Protein AF-A0A075ART5-F1 (afdb_monomer_lite)

Secondary structure (DSSP, 8-state):
---TTT--EEPTT-SS-SSSPPPEE-HHHHHHHHHHHHTT---EEEEEE-STTS---SHHHHHHHHHHHHHHHSSS-S--TTTT---SEEEEEE-SS--TTHHHHHHHHHHHHHH-TT---EEEEEEES-SS-SSSS-PPTTSTTSSGGGG-SEEEEE-SS-GGG-TTSHHHHHHHHHHHHHHHGGGT--EEEEEESSGGGS-TTTS--HHHHHHHHHHHHTSTTEEEEEEE-HHHHHH---BTTSTT--HHHHHHHHHHTT-------B--------PPP----------------------S------S-------

Organism: Rozella allomycis (strain CSF55) (NCBI:txid988480)

Sequence (318 aa):
MDLSIHCSSPYPGFTKPASGYTLLKCPDIENDIKQCQSLGKKIIISVVNLGSTTSMKNEQDGENVANMIWNSFLGGSGNRPFGSAILDGVDLWNRDNQKIGYLSLVNKLRALMNADSSRKYLLTASARCSYPEPTFGPQVAGLPFTEVPKSFDYISFHAMSTPECTFQNKDLFYQTFEKWSDWAHPLGIPIYVGLPASISNGAPGDYITVGNLGSALSRLSNLTSFSGITLWEFSADYQNLPCSNTKELSYGQIIYQMMSEKKYTITCTEVETTNTRSKPRSTTNSGNGIPSSALETSRFSYSISELAFSFFIVAFLK

Foldseek 3Di:
DPPVVQADAAQPPQRDPPDDDGQGAHQVVLVVLVVCVVVVWAFAAEDEDPPDVRDDPAQVSLLVVLLVCCCAAAVHPDPHNSPPHHGQEYEYEYPDLDAHNNVSNLVNNLVSQVVPPPHHHAYEYEFELDVVTRHQANDDPDDPCPCSVLSGQAYEHEQFPDPQQFQQPVVSNVVSVLVRLVSCQVSVHAYAYEAEQAPVPGDVRRHQALVRQLVVCLSLVVRRRYDYYFYDAQLSQCPAPFAPVVRRHGSVNSRVVCVVVVPSDDDGPGDDDPPPPPDPDDDDDDDDDDDDDDDDDDDDDDDPDDDRDPDSRPTPPD

pLDDT: mean 78.24, std 23.16, range [21.39, 98.19]

InterPro domains:
  IPR001223 Glycoside hydrolase family 18, catalytic domain [PS51910] (1-254)
  IPR017853 Glycoside hydrolase superfamily [SSF51445] (16-240)

Structure (mmCIF, N/CA/C/O backbone):
data_AF-A0A075ART5-F1
#
_entry.id   AF-A0A075ART5-F1
#
loop_
_atom_site.group_PDB
_atom_site.id
_atom_site.type_symbol
_atom_site.label_atom_id
_atom_site.label_alt_id
_atom_site.label_comp_id
_atom_site.label_asym_id
_atom_site.label_entity_id
_atom_site.label_seq_id
_atom_site.pdbx_PDB_ins_code
_atom_site.Cartn_x
_atom_site.Cartn_y
_atom_site.Cartn_z
_atom_site.occupancy
_atom_site.B_iso_or_equiv
_atom_site.auth_seq_id
_atom_site.auth_comp_id
_atom_site.auth_asym_id
_atom_site.auth_atom_id
_atom_site.pdbx_PDB_model_num
ATOM 1 N N . MET A 1 1 ? -11.526 13.226 4.667 1.00 55.41 1 MET A N 1
ATOM 2 C CA . MET A 1 1 ? -11.554 12.160 3.650 1.00 55.41 1 MET A CA 1
ATOM 3 C C . MET A 1 1 ? -12.092 12.798 2.392 1.00 55.41 1 MET A C 1
ATOM 5 O O . MET A 1 1 ? -13.232 13.242 2.419 1.00 55.41 1 MET A O 1
ATOM 9 N N . ASP A 1 2 ? -11.265 12.949 1.362 1.00 61.97 2 ASP A N 1
ATOM 10 C CA . ASP A 1 2 ? -11.743 13.479 0.088 1.00 61.97 2 ASP A CA 1
ATOM 11 C C . ASP A 1 2 ? -12.188 12.317 -0.798 1.00 61.97 2 ASP A C 1
ATOM 13 O O . ASP A 1 2 ? -11.394 11.697 -1.493 1.00 61.97 2 ASP A O 1
ATOM 17 N N . LEU A 1 3 ? -13.467 11.977 -0.674 1.00 65.25 3 LEU A N 1
ATOM 18 C CA . LEU A 1 3 ? -14.180 11.095 -1.597 1.00 65.25 3 LEU A CA 1
ATOM 19 C C . LEU A 1 3 ? -15.327 11.875 -2.244 1.00 65.25 3 LEU A C 1
ATOM 21 O O . LEU A 1 3 ? -16.370 11.318 -2.569 1.00 65.25 3 LEU A O 1
ATOM 25 N N . SER A 1 4 ? -15.173 13.197 -2.355 1.00 58.38 4 SER A N 1
ATOM 26 C CA . SER A 1 4 ? -16.255 14.118 -2.715 1.00 58.38 4 SER A CA 1
ATOM 27 C C . SER A 1 4 ? -16.837 13.853 -4.105 1.00 58.38 4 SER A C 1
ATOM 29 O O . SER A 1 4 ? -18.018 14.099 -4.324 1.00 58.38 4 SER A O 1
ATOM 31 N N . ILE A 1 5 ? -16.041 13.279 -5.009 1.00 65.12 5 ILE A N 1
ATOM 32 C CA . ILE A 1 5 ? -16.481 12.853 -6.345 1.00 65.12 5 ILE A CA 1
ATOM 33 C C . ILE A 1 5 ? -17.246 11.516 -6.347 1.00 65.12 5 ILE A C 1
ATOM 35 O O . ILE A 1 5 ? -17.908 11.202 -7.330 1.00 65.12 5 ILE A O 1
ATOM 39 N N . HIS A 1 6 ? -17.167 10.735 -5.263 1.00 66.94 6 HIS A N 1
ATOM 40 C CA . HIS A 1 6 ? -17.756 9.392 -5.147 1.00 66.94 6 HIS A CA 1
ATOM 41 C C . HIS A 1 6 ? -18.883 9.304 -4.114 1.00 66.94 6 HIS A C 1
ATOM 43 O O . HIS A 1 6 ? -19.638 8.337 -4.099 1.00 66.94 6 HIS A O 1
ATOM 49 N N . CYS A 1 7 ? -18.996 10.286 -3.221 1.00 73.00 7 CYS A N 1
ATOM 50 C CA . CYS A 1 7 ? -19.985 10.275 -2.156 1.00 73.00 7 CYS A CA 1
ATOM 51 C C . CYS A 1 7 ? -21.007 11.381 -2.371 1.00 73.00 7 CYS A C 1
ATOM 53 O O . CYS A 1 7 ? -20.681 12.555 -2.523 1.00 73.00 7 CYS A O 1
ATOM 55 N N . SER A 1 8 ? -22.271 10.990 -2.335 1.00 63.44 8 SER A N 1
ATOM 56 C CA . SER A 1 8 ? -23.401 11.821 -2.737 1.00 63.44 8 SER A CA 1
ATOM 57 C C . SER A 1 8 ? -23.811 12.858 -1.686 1.00 63.44 8 SER A C 1
ATOM 59 O O . SER A 1 8 ? -24.527 13.802 -2.017 1.00 63.44 8 SER A O 1
ATOM 61 N N . SER A 1 9 ? -23.398 12.714 -0.418 1.00 70.12 9 SER A N 1
ATOM 62 C CA . SER A 1 9 ? -23.776 13.668 0.636 1.00 70.12 9 SER A CA 1
ATOM 63 C C . SER A 1 9 ? -22.874 13.654 1.883 1.00 70.12 9 SER A C 1
ATOM 65 O O . SER A 1 9 ? -22.238 12.640 2.195 1.00 70.12 9 SER A O 1
ATOM 67 N N . PRO A 1 10 ? -22.843 14.768 2.644 1.00 69.38 10 PRO A N 1
ATOM 68 C CA . PRO A 1 10 ? -22.331 14.795 4.010 1.00 69.38 10 PRO A CA 1
ATOM 69 C C . PRO A 1 10 ? -22.987 13.734 4.896 1.00 69.38 10 PRO A C 1
ATOM 71 O O . PRO A 1 10 ? -24.198 13.518 4.842 1.00 69.38 10 PRO A O 1
ATOM 74 N N . TYR A 1 11 ? -22.203 13.123 5.777 1.00 68.44 11 TYR A N 1
ATOM 75 C CA . TYR A 1 11 ? -22.722 12.289 6.851 1.00 68.44 11 TYR A CA 1
ATOM 76 C C . TYR A 1 11 ? -23.615 13.136 7.783 1.00 68.44 11 TYR A C 1
ATOM 78 O O . TYR A 1 11 ? -23.281 14.301 8.047 1.00 68.44 11 TYR A O 1
ATOM 86 N N . PRO A 1 12 ? -24.744 12.604 8.299 1.00 71.38 12 PRO A N 1
ATOM 87 C CA . PRO A 1 12 ? -25.628 13.351 9.193 1.00 71.38 12 PRO A CA 1
ATOM 88 C C . PRO A 1 12 ? -24.870 13.995 10.364 1.00 71.38 12 PRO A C 1
ATOM 90 O O . PRO A 1 12 ? -24.107 13.327 11.057 1.00 71.38 12 PRO A O 1
ATOM 93 N N . GLY A 1 13 ? -25.060 15.304 10.563 1.00 68.19 13 GLY A N 1
ATOM 94 C CA . GLY A 1 13 ? -24.350 16.093 11.582 1.00 68.19 13 GLY A CA 1
ATOM 95 C C . GLY A 1 13 ? -23.032 16.739 11.125 1.00 68.19 13 GLY A C 1
ATOM 96 O O . GLY A 1 13 ? -22.481 17.545 11.867 1.00 68.19 13 GLY A O 1
ATOM 97 N N . PHE A 1 14 ? -22.555 16.465 9.903 1.00 68.44 14 PHE A N 1
ATOM 98 C CA . PHE A 1 14 ? -21.295 17.003 9.357 1.00 68.44 14 PHE A CA 1
ATOM 99 C C . PHE A 1 14 ? -21.498 17.943 8.152 1.00 68.44 14 PHE A C 1
ATOM 101 O O . PHE A 1 14 ? -20.608 18.110 7.320 1.00 68.44 14 PHE A O 1
ATOM 108 N N . THR A 1 15 ? -22.661 18.589 8.038 1.00 64.12 15 THR A N 1
ATOM 109 C CA . THR A 1 15 ? -23.053 19.413 6.874 1.00 64.12 15 THR A CA 1
ATOM 110 C C . THR A 1 15 ? -22.272 20.722 6.710 1.00 64.12 15 THR A C 1
ATOM 112 O O . THR A 1 15 ? -22.337 21.332 5.645 1.00 64.12 15 THR A O 1
ATOM 115 N N . LYS A 1 16 ? -21.516 21.158 7.725 1.00 63.38 16 LYS A N 1
ATOM 116 C CA . LYS A 1 16 ? -20.634 22.330 7.661 1.00 63.38 16 LYS A CA 1
ATOM 117 C C . LYS A 1 16 ? -19.313 22.017 8.377 1.00 63.38 16 LYS A C 1
ATOM 119 O O . LYS A 1 16 ? -19.304 21.994 9.608 1.00 63.38 16 LYS A O 1
ATOM 124 N N . PRO A 1 17 ? -18.208 21.757 7.658 1.00 57.25 17 PRO A N 1
ATOM 125 C CA . PRO A 1 17 ? -16.931 21.503 8.308 1.00 57.25 17 PRO A CA 1
ATOM 126 C C . PRO A 1 17 ? -16.434 22.803 8.956 1.00 57.25 17 PRO A C 1
ATOM 128 O O . PRO A 1 17 ? -16.450 23.861 8.329 1.00 57.25 17 PRO A O 1
ATOM 131 N N . ALA A 1 18 ? -16.008 22.738 10.221 1.00 52.59 18 ALA A N 1
ATOM 132 C CA . ALA A 1 18 ? -15.401 23.883 10.909 1.00 52.59 18 ALA A CA 1
ATOM 133 C C . ALA A 1 18 ? -14.027 24.249 10.305 1.00 52.59 18 ALA A C 1
ATOM 135 O O . ALA A 1 18 ? -13.638 25.414 10.299 1.00 52.59 18 ALA A O 1
ATOM 136 N N . SER A 1 19 ? -13.322 23.254 9.761 1.00 49.47 19 SER A N 1
ATOM 137 C CA . SER A 1 19 ? -12.145 23.360 8.895 1.00 49.47 19 SER A CA 1
ATOM 138 C C . SER A 1 19 ? -11.917 22.008 8.195 1.00 49.47 19 SER A C 1
ATOM 140 O O . SER A 1 19 ? -12.338 20.967 8.702 1.00 49.47 19 SER A O 1
ATOM 142 N N . GLY A 1 20 ? -11.270 22.000 7.024 1.00 58.34 20 GLY A N 1
ATOM 143 C CA . GLY A 1 20 ? -10.929 20.765 6.302 1.00 58.34 20 GLY A CA 1
ATOM 144 C C . GLY A 1 20 ? -12.104 20.082 5.584 1.00 58.34 20 GLY A C 1
ATOM 145 O O . GLY A 1 20 ? -13.009 20.743 5.079 1.00 58.34 20 GLY A O 1
ATOM 146 N N . TYR A 1 21 ? -12.055 18.747 5.502 1.00 61.19 21 TYR A N 1
ATOM 147 C CA . TYR A 1 21 ? -13.027 17.917 4.779 1.00 61.19 21 TYR A CA 1
ATOM 148 C C . TYR A 1 21 ? -14.160 17.434 5.697 1.00 61.19 21 TYR A C 1
ATOM 150 O O . TYR A 1 21 ? -13.907 16.956 6.802 1.00 61.19 21 TYR A O 1
ATOM 158 N N . THR A 1 22 ? -15.399 17.481 5.209 1.00 67.00 22 THR A N 1
ATOM 159 C CA . THR A 1 22 ? -16.570 16.888 5.874 1.00 67.00 22 THR A CA 1
ATOM 160 C C . THR A 1 22 ? -16.518 15.357 5.831 1.00 67.00 22 THR A C 1
ATOM 162 O O . THR A 1 22 ? -16.040 14.768 4.862 1.00 67.00 22 THR A O 1
ATOM 165 N N . LEU A 1 23 ? -17.028 14.698 6.877 1.00 73.12 23 LEU A N 1
ATOM 166 C CA . LEU A 1 23 ? -17.279 13.256 6.846 1.00 73.12 23 LEU A CA 1
ATOM 167 C C . LEU A 1 23 ? -18.393 12.969 5.831 1.00 73.12 23 LEU A C 1
ATOM 169 O O . LEU A 1 23 ? -19.467 13.556 5.932 1.00 73.12 23 LEU A O 1
ATOM 173 N N . LEU A 1 24 ? -18.148 12.091 4.862 1.00 78.31 24 LEU A N 1
ATOM 174 C CA . LEU A 1 24 ? -19.095 11.777 3.789 1.00 78.31 24 LEU A CA 1
ATOM 175 C C . LEU A 1 24 ? -19.826 10.459 4.067 1.00 78.31 24 LEU A C 1
ATOM 177 O O . LEU A 1 24 ? -19.305 9.595 4.772 1.00 78.31 24 LEU A O 1
ATOM 181 N N . LYS A 1 25 ? -21.030 10.303 3.511 1.00 82.69 25 LYS A N 1
ATOM 182 C CA . LYS A 1 25 ? -21.744 9.023 3.452 1.00 82.69 25 LYS A CA 1
ATOM 183 C C . LYS A 1 25 ? -21.641 8.462 2.035 1.00 82.69 25 LYS A C 1
ATOM 185 O O . LYS A 1 25 ? -22.034 9.132 1.083 1.00 82.69 25 LYS A O 1
ATOM 190 N N . CYS A 1 26 ? -21.129 7.241 1.912 1.00 85.56 26 CYS A N 1
ATOM 191 C CA . CYS A 1 26 ? -20.704 6.664 0.639 1.00 85.56 26 CYS A CA 1
ATOM 192 C C . CYS A 1 26 ? -21.308 5.255 0.448 1.00 85.56 26 CYS A C 1
ATOM 194 O O . CYS A 1 26 ? -20.603 4.260 0.626 1.00 85.56 26 CYS A O 1
ATOM 196 N N . PRO A 1 27 ? -22.618 5.148 0.148 1.00 88.00 27 PRO A N 1
ATOM 197 C CA . PRO A 1 27 ? -23.305 3.856 0.039 1.00 88.00 27 PRO A CA 1
ATOM 198 C C . PRO A 1 27 ? -22.836 3.017 -1.158 1.00 88.00 27 PRO A C 1
ATOM 200 O O . PRO A 1 27 ? -22.771 1.797 -1.052 1.00 88.00 27 PRO A O 1
ATOM 203 N N . ASP A 1 28 ? -22.462 3.651 -2.270 1.00 87.12 28 ASP A N 1
ATOM 204 C CA . ASP A 1 28 ? -21.959 2.929 -3.444 1.00 87.12 28 ASP A CA 1
ATOM 205 C C . ASP A 1 28 ? -20.600 2.287 -3.132 1.00 87.12 28 ASP A C 1
ATOM 207 O O . ASP A 1 28 ? -20.414 1.089 -3.319 1.00 87.12 28 ASP A O 1
ATOM 211 N N . ILE A 1 29 ? -19.709 3.040 -2.475 1.00 88.75 29 ILE A N 1
ATOM 212 C CA . ILE A 1 29 ? -18.425 2.521 -1.986 1.00 88.75 29 ILE A CA 1
ATOM 213 C C . ILE A 1 29 ? -18.627 1.397 -0.956 1.00 88.75 29 ILE A C 1
ATOM 215 O O . ILE A 1 29 ? -17.884 0.421 -0.970 1.00 88.75 29 ILE A O 1
ATOM 219 N N . GLU A 1 30 ? -19.626 1.483 -0.068 1.00 92.62 30 GLU A N 1
ATOM 220 C CA . GLU A 1 30 ? -19.965 0.374 0.841 1.00 92.62 30 GLU A CA 1
ATOM 221 C C . GLU A 1 30 ? -20.276 -0.922 0.075 1.00 92.62 30 GLU A C 1
ATOM 223 O O . GLU A 1 30 ? -19.789 -1.993 0.457 1.00 92.62 30 GLU A O 1
ATOM 228 N N . ASN A 1 31 ? -21.085 -0.831 -0.982 1.00 93.25 31 ASN A N 1
ATOM 229 C CA . ASN A 1 31 ? -21.449 -1.981 -1.805 1.00 93.25 31 ASN A CA 1
ATOM 230 C C . ASN A 1 31 ? -20.224 -2.548 -2.533 1.00 93.25 31 ASN A C 1
ATOM 232 O O . ASN A 1 31 ? -19.992 -3.757 -2.473 1.00 93.25 31 ASN A O 1
ATOM 236 N N . ASP A 1 32 ? -19.397 -1.682 -3.119 1.00 92.56 32 ASP A N 1
ATOM 237 C CA . ASP A 1 32 ? -18.192 -2.079 -3.851 1.00 92.56 32 ASP A CA 1
ATOM 238 C C . ASP A 1 32 ? -17.144 -2.727 -2.937 1.00 92.56 32 ASP A C 1
ATOM 240 O O . ASP A 1 32 ? -16.522 -3.724 -3.313 1.00 92.56 32 ASP A O 1
ATOM 244 N N . ILE A 1 33 ? -16.983 -2.229 -1.702 1.00 94.25 33 ILE A N 1
ATOM 245 C CA . ILE A 1 33 ? -16.118 -2.853 -0.688 1.00 94.25 33 ILE A CA 1
ATOM 246 C C . ILE A 1 33 ? -16.570 -4.292 -0.437 1.00 94.25 33 ILE A C 1
ATOM 248 O O . ILE A 1 33 ? -15.760 -5.219 -0.506 1.00 94.25 33 ILE A O 1
ATOM 252 N N . LYS A 1 34 ? -17.862 -4.493 -0.154 1.00 95.56 34 LYS A N 1
ATOM 253 C CA . LYS A 1 34 ? -18.418 -5.822 0.137 1.00 95.56 34 LYS A CA 1
ATOM 254 C C . LYS A 1 34 ? -18.297 -6.754 -1.063 1.00 95.56 34 LYS A C 1
ATOM 256 O O . LYS A 1 34 ? -17.956 -7.924 -0.891 1.00 95.56 34 LYS A O 1
ATOM 261 N N . GLN A 1 35 ? -18.530 -6.242 -2.270 1.00 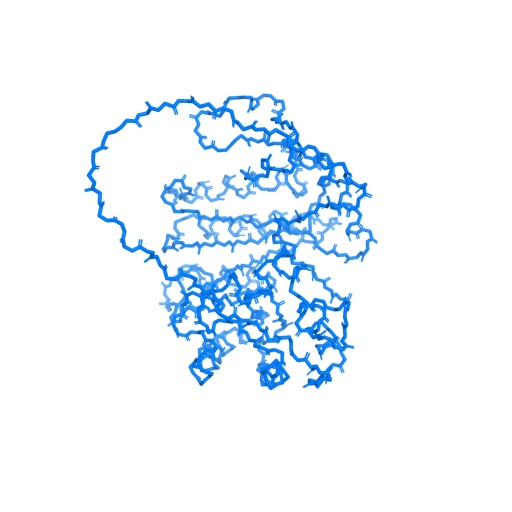95.06 35 GLN A N 1
ATOM 262 C CA . GLN A 1 35 ? -18.367 -7.008 -3.497 1.00 95.06 35 GLN A CA 1
ATOM 263 C C . GLN A 1 35 ? -16.908 -7.438 -3.685 1.00 95.06 35 GLN A C 1
ATOM 265 O O . GLN A 1 35 ? -16.647 -8.631 -3.839 1.00 95.06 35 GLN A O 1
ATOM 270 N N . CYS A 1 36 ? -15.947 -6.519 -3.579 1.00 93.31 36 CYS A N 1
ATOM 271 C CA . CYS A 1 36 ? -14.522 -6.844 -3.661 1.00 93.31 36 CYS A CA 1
ATOM 272 C C . CYS A 1 36 ? -14.100 -7.884 -2.612 1.00 93.31 36 CYS A C 1
ATOM 274 O O . CYS A 1 36 ? -13.405 -8.849 -2.937 1.00 93.31 36 CYS A O 1
ATOM 276 N N . GLN A 1 37 ? -14.564 -7.733 -1.370 1.00 94.81 37 GLN A N 1
ATOM 277 C CA . GLN A 1 37 ? -14.296 -8.687 -0.292 1.00 94.81 37 GLN A CA 1
ATOM 278 C C . GLN A 1 37 ? -14.900 -10.068 -0.573 1.00 94.81 37 GLN A C 1
ATOM 280 O O . GLN A 1 37 ? -14.251 -11.080 -0.303 1.00 94.81 37 GLN A O 1
ATOM 285 N N . SER A 1 38 ? -16.095 -10.136 -1.174 1.00 96.06 38 SER A N 1
ATOM 286 C CA . SER A 1 38 ? -16.710 -11.404 -1.599 1.00 96.06 38 SER A CA 1
ATOM 287 C C . SER A 1 38 ? -15.908 -12.120 -2.695 1.00 96.06 38 SER A C 1
ATOM 289 O O . SER A 1 38 ? -15.921 -13.346 -2.767 1.00 96.06 38 SER A O 1
ATOM 291 N N . LEU A 1 39 ? -15.136 -11.365 -3.488 1.00 94.38 39 LEU A N 1
ATOM 292 C CA . LEU A 1 39 ? -14.189 -11.869 -4.489 1.00 94.38 39 LEU A CA 1
ATOM 293 C C . LEU A 1 39 ? -12.799 -12.179 -3.898 1.00 94.38 39 LEU A C 1
ATOM 295 O O . LEU A 1 39 ? -11.824 -12.356 -4.634 1.00 94.38 39 LEU A O 1
ATOM 299 N N . GLY A 1 40 ? -12.681 -12.205 -2.567 1.00 90.50 40 GLY A N 1
ATOM 300 C CA . GLY A 1 40 ? -11.442 -12.504 -1.851 1.00 90.50 40 GLY A CA 1
ATOM 301 C C . GLY A 1 40 ? -10.419 -11.367 -1.844 1.00 90.50 40 GLY A C 1
ATOM 302 O O . GLY A 1 40 ? -9.299 -11.572 -1.375 1.00 90.50 40 GLY A O 1
ATOM 303 N N . LYS A 1 41 ? -10.767 -10.173 -2.342 1.00 91.94 41 LYS A N 1
ATOM 304 C CA . LYS A 1 41 ? -9.860 -9.018 -2.354 1.00 91.94 41 LYS A CA 1
ATOM 305 C C . LYS A 1 41 ? -9.870 -8.321 -1.003 1.00 91.94 41 LYS A C 1
ATOM 307 O O . LYS A 1 41 ? -10.898 -8.225 -0.339 1.00 91.94 41 LYS A O 1
ATOM 312 N N . LYS A 1 42 ? -8.701 -7.835 -0.600 1.00 94.75 42 LYS A N 1
ATOM 313 C CA . LYS A 1 42 ? -8.531 -7.057 0.626 1.00 94.75 42 LYS A CA 1
ATOM 314 C C . LYS A 1 42 ? -8.685 -5.581 0.314 1.00 94.75 42 LYS A C 1
ATOM 316 O O . LYS A 1 42 ? -8.038 -5.093 -0.606 1.00 94.75 42 LYS A O 1
ATOM 321 N N . ILE A 1 43 ? -9.529 -4.894 1.078 1.00 95.38 43 ILE A N 1
ATOM 322 C CA . ILE A 1 43 ? -9.731 -3.451 0.953 1.00 95.38 43 ILE A CA 1
ATOM 323 C C . ILE A 1 43 ? -9.235 -2.774 2.223 1.00 95.38 43 ILE A C 1
ATOM 325 O O . ILE 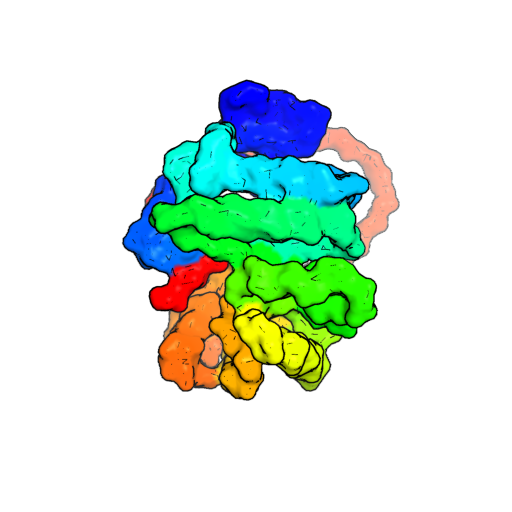A 1 43 ? -9.779 -2.990 3.304 1.00 95.38 43 ILE A O 1
ATOM 329 N N . ILE A 1 44 ? -8.199 -1.953 2.088 1.00 95.12 44 ILE A N 1
ATOM 330 C CA . ILE A 1 44 ? -7.590 -1.199 3.186 1.00 95.12 44 ILE A CA 1
ATOM 331 C C . ILE A 1 44 ? -7.780 0.300 2.949 1.00 95.12 44 ILE A C 1
ATOM 333 O O . ILE A 1 44 ? -7.861 0.742 1.805 1.00 95.12 44 ILE A O 1
ATOM 337 N N . ILE A 1 45 ? -7.863 1.091 4.019 1.00 91.94 45 ILE A N 1
ATOM 338 C CA . ILE A 1 45 ? -7.907 2.556 3.908 1.00 91.94 45 ILE A CA 1
ATOM 339 C C . ILE A 1 45 ? -6.499 3.133 4.015 1.00 91.94 45 ILE A C 1
ATOM 341 O O . ILE A 1 45 ? -5.812 2.864 4.996 1.00 91.94 45 ILE A O 1
ATOM 345 N N . SER A 1 46 ? -6.082 3.959 3.053 1.00 89.94 46 SER A N 1
ATOM 346 C CA . SER A 1 46 ? -4.831 4.717 3.180 1.00 89.94 46 SER A CA 1
ATOM 347 C C . SER A 1 46 ? -5.068 6.039 3.908 1.00 89.94 46 SER A C 1
ATOM 349 O O . SER A 1 46 ? -5.964 6.817 3.566 1.00 89.94 46 SER A O 1
ATOM 351 N N . VAL A 1 47 ? -4.269 6.282 4.943 1.00 87.00 47 VAL A N 1
ATOM 352 C CA . VAL A 1 47 ? -4.266 7.499 5.749 1.00 87.00 47 VAL A CA 1
ATOM 353 C C . VAL A 1 47 ? -3.023 8.290 5.388 1.00 87.00 47 VAL A C 1
ATOM 355 O O . VAL A 1 47 ? -1.899 7.917 5.730 1.00 87.00 47 VAL A O 1
ATOM 358 N N . VAL A 1 48 ? -3.250 9.398 4.688 1.00 81.50 48 VAL A N 1
ATOM 359 C CA . VAL A 1 48 ? -2.187 10.242 4.149 1.00 81.50 48 VAL A CA 1
ATOM 360 C C . VAL A 1 48 ? -2.060 11.515 4.972 1.00 81.50 48 VAL A C 1
ATOM 362 O O . VAL A 1 48 ? -3.037 12.244 5.153 1.00 81.50 48 VAL A O 1
ATOM 365 N N . ASN A 1 49 ? -0.845 11.822 5.417 1.00 74.31 49 ASN A N 1
ATOM 366 C CA . ASN A 1 49 ? -0.523 13.147 5.935 1.00 74.31 49 ASN A CA 1
ATOM 367 C C . ASN A 1 49 ? -0.150 14.074 4.770 1.00 74.31 49 ASN A C 1
ATOM 369 O O . ASN A 1 49 ? 0.806 13.809 4.039 1.00 74.31 49 ASN A O 1
ATOM 373 N N . LEU A 1 50 ? -0.907 15.159 4.595 1.00 68.12 50 LEU A N 1
ATOM 374 C CA . LEU A 1 50 ? -0.728 16.152 3.530 1.00 68.12 50 LEU A CA 1
ATOM 375 C C . LEU A 1 50 ? 0.113 17.365 3.975 1.00 68.12 50 LEU A C 1
ATOM 377 O O . LEU A 1 50 ? 0.181 18.359 3.254 1.00 68.12 50 LEU A O 1
ATOM 381 N N . GLY A 1 51 ? 0.767 17.286 5.138 1.00 66.19 51 GLY A N 1
ATOM 382 C CA . GLY A 1 51 ? 1.647 18.322 5.678 1.00 66.19 51 GLY A CA 1
ATOM 383 C C . GLY A 1 51 ? 1.065 19.014 6.911 1.00 66.19 51 GLY A C 1
ATOM 384 O O . GLY A 1 51 ? 0.344 18.410 7.705 1.00 66.19 51 GLY A O 1
ATOM 385 N N . SER A 1 52 ? 1.371 20.306 7.078 1.00 61.78 52 SER A N 1
ATOM 386 C CA . SER A 1 52 ? 1.121 21.066 8.317 1.00 61.78 52 SER A CA 1
ATOM 387 C C . SER A 1 52 ? -0.347 21.153 8.749 1.00 61.78 52 SER A C 1
ATOM 389 O O . SER A 1 52 ? -0.628 21.387 9.923 1.00 61.78 52 SER A O 1
ATOM 391 N N . THR A 1 53 ? -1.293 20.958 7.830 1.00 62.12 53 THR A N 1
ATOM 392 C CA . THR A 1 53 ? -2.734 20.991 8.118 1.00 62.12 53 THR A CA 1
ATOM 393 C C . THR A 1 53 ? -3.271 19.677 8.689 1.00 62.12 53 THR A C 1
ATOM 395 O O . THR A 1 53 ? -4.389 19.660 9.199 1.00 62.12 53 THR A O 1
ATOM 398 N N . THR A 1 54 ? -2.490 18.593 8.639 1.00 68.06 54 THR A N 1
ATOM 399 C CA . THR A 1 54 ? -2.875 17.248 9.106 1.00 68.06 54 THR A CA 1
ATOM 400 C C . THR A 1 54 ? -1.863 16.623 10.072 1.00 68.06 54 THR A C 1
ATOM 402 O O . THR A 1 54 ? -1.963 15.438 10.382 1.00 68.06 54 THR A O 1
ATOM 405 N N . SER A 1 55 ? -0.890 17.396 10.567 1.00 72.81 55 SER A N 1
ATOM 406 C CA . SER A 1 55 ? 0.138 16.891 11.483 1.00 72.81 55 SER A CA 1
ATOM 407 C C . SER A 1 55 ? -0.400 16.655 12.900 1.00 72.81 55 SER A C 1
ATOM 409 O O . SER A 1 55 ? -1.127 17.482 13.455 1.00 72.81 55 SER A O 1
ATOM 411 N N . MET A 1 56 ? 0.025 15.549 13.514 1.00 85.00 56 MET A N 1
ATOM 412 C CA . MET A 1 56 ? -0.204 15.254 14.932 1.00 85.00 56 MET A CA 1
ATOM 413 C C . MET A 1 56 ? 0.744 16.089 15.803 1.00 85.00 56 MET A C 1
ATOM 415 O O . MET A 1 56 ? 1.929 16.213 15.492 1.00 85.00 56 MET A O 1
ATOM 419 N N . LYS A 1 57 ? 0.238 16.670 16.897 1.00 88.69 57 LYS A N 1
ATOM 420 C CA . LYS A 1 57 ? 1.004 17.584 17.763 1.00 88.69 57 LYS A CA 1
ATOM 421 C C . LYS A 1 57 ? 1.667 16.880 18.941 1.00 88.69 57 LYS A C 1
ATOM 423 O O . LYS A 1 57 ? 2.583 17.437 19.540 1.00 88.69 57 LYS A O 1
ATOM 428 N N . ASN A 1 58 ? 1.197 15.690 19.299 1.00 89.88 58 ASN A N 1
ATOM 429 C CA . ASN A 1 58 ? 1.706 14.886 20.408 1.00 89.88 58 ASN A CA 1
ATOM 430 C C . ASN A 1 58 ? 1.295 13.407 20.244 1.00 89.88 58 ASN A C 1
ATOM 432 O O . ASN A 1 58 ? 0.668 13.019 19.260 1.00 89.88 58 ASN A O 1
ATOM 436 N N . GLU A 1 59 ? 1.664 12.576 21.215 1.00 91.31 59 GLU A N 1
ATOM 437 C CA . GLU A 1 59 ? 1.319 11.149 21.261 1.00 91.31 59 GLU A CA 1
ATOM 438 C C . GLU A 1 59 ? -0.186 10.891 21.414 1.00 91.31 59 GLU A C 1
ATOM 440 O O . GLU A 1 59 ? -0.718 9.974 20.785 1.00 91.31 59 GLU A O 1
ATOM 445 N N . GLN A 1 60 ? -0.886 11.733 22.183 1.00 93.31 60 GLN A N 1
ATOM 446 C CA . GLN A 1 60 ? -2.331 11.625 22.389 1.00 93.31 60 GLN A CA 1
ATOM 447 C C . GLN A 1 60 ? -3.103 11.809 21.078 1.00 93.31 60 GLN A C 1
ATOM 449 O O . GLN A 1 60 ? -4.076 11.098 20.835 1.00 93.31 60 GLN A O 1
ATOM 454 N N . ASP A 1 61 ? -2.656 12.712 20.202 1.00 90.69 61 ASP A N 1
ATOM 455 C CA . ASP A 1 61 ? -3.223 12.861 18.860 1.00 90.69 61 ASP A CA 1
ATOM 456 C C . ASP A 1 61 ? -3.085 11.560 18.054 1.00 90.69 61 ASP A C 1
ATOM 458 O O . ASP A 1 61 ? -4.033 11.160 17.380 1.00 90.69 61 ASP A O 1
ATOM 462 N N . GLY A 1 62 ? -1.954 10.855 18.179 1.00 90.56 62 GLY A N 1
ATOM 463 C CA . GLY A 1 62 ? -1.744 9.546 17.556 1.00 90.56 62 GLY A CA 1
ATOM 464 C C . GLY A 1 62 ? -2.746 8.493 18.020 1.00 90.56 62 GLY A C 1
ATOM 465 O O . GLY A 1 62 ? -3.363 7.814 17.197 1.00 90.56 62 GLY A O 1
ATOM 466 N N . GLU A 1 63 ? -2.983 8.396 19.328 1.00 94.44 63 GLU A N 1
ATOM 467 C CA . GLU A 1 63 ? -4.003 7.490 19.865 1.00 94.44 63 GLU A CA 1
ATOM 468 C C . GLU A 1 63 ? -5.424 7.887 19.448 1.00 94.44 63 GLU A C 1
ATOM 470 O O . GLU A 1 63 ? -6.248 7.027 19.127 1.00 94.44 63 GLU A O 1
ATOM 475 N N . ASN A 1 64 ? -5.722 9.186 19.423 1.00 90.69 64 ASN A N 1
ATOM 476 C CA . ASN A 1 64 ? -7.024 9.699 19.005 1.00 90.69 64 ASN A CA 1
ATOM 477 C C . ASN A 1 64 ? -7.306 9.355 17.537 1.00 90.69 64 ASN A C 1
ATOM 479 O O . ASN A 1 64 ? -8.396 8.878 17.215 1.00 90.69 64 ASN A O 1
ATOM 483 N N . VAL A 1 65 ? -6.313 9.529 16.658 1.00 91.38 65 VAL A N 1
ATOM 484 C CA . VAL A 1 65 ? -6.403 9.140 15.245 1.00 91.38 65 VAL A CA 1
ATOM 485 C C . VAL A 1 65 ? -6.588 7.626 15.110 1.00 91.38 65 VAL A C 1
ATOM 487 O O . VAL A 1 65 ? -7.465 7.196 14.360 1.00 91.38 65 VAL A O 1
ATOM 490 N N . ALA A 1 66 ? -5.850 6.812 15.872 1.00 94.44 66 ALA A N 1
ATOM 491 C CA . ALA A 1 66 ? -6.004 5.355 15.866 1.00 94.44 66 ALA A CA 1
ATOM 492 C C . ALA A 1 66 ? -7.433 4.922 16.236 1.00 94.44 66 ALA A C 1
ATOM 494 O O . ALA A 1 66 ? -8.053 4.134 15.520 1.00 94.44 66 ALA A O 1
ATOM 495 N N . ASN A 1 67 ? -7.983 5.480 17.320 1.00 95.31 67 ASN A N 1
ATOM 496 C CA . ASN A 1 67 ? -9.353 5.202 17.755 1.00 95.31 67 ASN A CA 1
ATOM 497 C C . ASN A 1 67 ? -10.382 5.665 16.714 1.00 95.31 67 ASN A C 1
ATOM 499 O O . ASN A 1 67 ? -11.357 4.961 16.455 1.00 95.31 67 ASN A O 1
ATOM 503 N N . MET A 1 68 ? -10.166 6.826 16.089 1.00 92.44 68 MET A N 1
ATOM 504 C CA . MET A 1 68 ? -11.041 7.328 15.029 1.00 92.44 68 MET A CA 1
ATOM 505 C C . MET A 1 68 ? -11.071 6.372 13.832 1.00 92.44 68 MET A C 1
ATOM 507 O O . MET A 1 68 ? -12.156 6.031 13.361 1.00 92.44 68 MET A O 1
ATOM 511 N N . ILE A 1 69 ? -9.908 5.911 13.360 1.00 93.81 69 ILE A N 1
ATOM 512 C CA . ILE A 1 69 ? -9.808 4.949 12.254 1.00 93.81 69 ILE A CA 1
ATOM 513 C C . ILE A 1 69 ? -10.510 3.639 12.626 1.00 93.81 69 ILE A C 1
ATOM 515 O O . ILE A 1 69 ? -11.351 3.151 11.869 1.00 93.81 69 ILE A O 1
ATOM 519 N N . TRP A 1 70 ? -10.213 3.108 13.815 1.00 97.00 70 TRP A N 1
ATOM 520 C CA . TRP A 1 70 ? -10.798 1.866 14.315 1.00 97.00 70 TRP A CA 1
ATOM 521 C C . TRP A 1 70 ? -12.329 1.916 14.351 1.00 97.00 70 TRP A C 1
ATOM 523 O O . TRP A 1 70 ? -12.996 1.029 13.815 1.00 97.00 70 TRP A O 1
ATOM 533 N N . ASN A 1 71 ? -12.884 2.989 14.917 1.00 95.38 71 ASN A N 1
ATOM 534 C CA . ASN A 1 71 ? -14.325 3.174 15.076 1.00 95.38 71 ASN A CA 1
ATOM 535 C C . ASN A 1 71 ? -15.058 3.472 13.764 1.00 95.38 71 ASN A C 1
ATOM 537 O O . ASN A 1 71 ? -16.224 3.101 13.622 1.00 95.38 71 ASN A O 1
ATOM 541 N N . SER A 1 72 ? -14.391 4.128 12.812 1.00 91.38 72 SER A N 1
ATOM 542 C CA . SER A 1 72 ? -15.022 4.561 11.558 1.00 91.38 72 SER A CA 1
ATOM 543 C C . SER A 1 72 ? -14.956 3.503 10.453 1.00 91.38 72 SER A C 1
ATOM 545 O O . SER A 1 72 ? -15.864 3.442 9.626 1.00 91.38 72 SER A O 1
ATOM 547 N N . PHE A 1 73 ? -13.897 2.682 10.420 1.00 94.50 73 PHE A N 1
ATOM 548 C CA . PHE A 1 73 ? -13.595 1.817 9.268 1.00 94.50 73 PHE A CA 1
ATOM 549 C C . PHE A 1 73 ? -13.351 0.343 9.609 1.00 94.50 73 PHE A C 1
ATOM 551 O O . PHE A 1 73 ? -13.538 -0.514 8.744 1.00 94.50 73 PHE A O 1
ATOM 558 N N . LEU A 1 74 ? -12.962 0.023 10.846 1.00 97.06 74 LEU A N 1
ATOM 559 C CA . LEU A 1 74 ? -12.575 -1.333 11.259 1.00 97.06 74 LEU A CA 1
ATOM 560 C C . LEU A 1 74 ? -13.598 -1.913 12.250 1.00 97.06 74 LEU A C 1
ATOM 562 O O . LEU A 1 74 ? -14.796 -1.671 12.080 1.00 97.06 74 LEU A O 1
ATOM 566 N N . GLY A 1 75 ? -13.147 -2.693 13.239 1.00 96.56 75 GLY A N 1
ATOM 567 C CA . GLY A 1 75 ? -13.993 -3.419 14.194 1.00 96.56 75 GLY A CA 1
ATOM 568 C C . GLY A 1 75 ? -14.606 -2.571 15.314 1.00 96.56 75 GLY A C 1
ATOM 569 O O . GLY A 1 75 ? -15.314 -3.101 16.165 1.00 96.56 75 GLY A O 1
ATOM 570 N N . GLY A 1 76 ? -14.346 -1.262 15.348 1.00 95.94 76 GLY A N 1
ATOM 571 C CA . GLY A 1 76 ? -14.952 -0.363 16.324 1.00 95.94 76 GLY A CA 1
ATOM 572 C C . GLY A 1 76 ? -16.365 0.087 15.943 1.00 95.94 76 GLY A C 1
ATOM 573 O O . GLY A 1 76 ? -16.933 -0.307 14.924 1.00 95.94 76 GLY A O 1
ATOM 574 N N . SER A 1 77 ? -16.937 0.957 16.773 1.00 92.94 77 SER A N 1
ATOM 575 C CA . SER A 1 77 ? -18.279 1.519 16.580 1.00 92.94 77 SER A CA 1
ATOM 576 C C . SER A 1 77 ? -18.225 3.044 16.588 1.00 92.94 77 SER A C 1
ATOM 578 O O . SER A 1 77 ? -17.596 3.641 17.458 1.00 92.94 77 SER A O 1
ATOM 580 N N . GLY A 1 78 ? -18.885 3.687 15.626 1.00 90.38 78 GLY A N 1
ATOM 581 C CA . GLY A 1 78 ? -18.858 5.139 15.470 1.00 90.38 78 GLY A CA 1
ATOM 582 C C . GLY A 1 78 ? -19.604 5.605 14.224 1.00 90.38 78 GLY A C 1
ATOM 583 O O . GLY A 1 78 ? -20.458 4.895 13.695 1.00 90.38 78 GLY A O 1
ATOM 584 N N . ASN A 1 79 ? -19.272 6.802 13.739 1.00 87.88 79 ASN A N 1
ATOM 585 C CA . ASN A 1 79 ? -19.782 7.293 12.461 1.00 87.88 79 ASN A CA 1
ATOM 586 C C . ASN A 1 79 ? -19.043 6.586 11.322 1.00 87.88 79 ASN A C 1
ATOM 588 O O . ASN A 1 79 ? -17.831 6.745 11.197 1.00 87.88 79 ASN A O 1
ATOM 592 N N . ARG A 1 80 ? -19.763 5.808 10.506 1.00 90.62 80 ARG A N 1
ATOM 593 C CA . ARG A 1 80 ? -19.162 4.940 9.483 1.00 90.62 80 ARG A CA 1
ATOM 594 C C . ARG A 1 80 ? -19.475 5.440 8.069 1.00 90.62 80 ARG A C 1
ATOM 596 O O . ARG A 1 80 ? -20.600 5.253 7.603 1.00 90.62 80 ARG A O 1
ATOM 603 N N . PRO A 1 81 ? -18.502 6.041 7.358 1.00 86.75 81 PRO A N 1
ATOM 604 C CA . PRO A 1 81 ? -18.695 6.533 5.988 1.00 86.75 81 PRO A CA 1
ATOM 605 C C . PRO A 1 81 ? -19.171 5.467 5.000 1.00 86.75 81 PRO A C 1
ATOM 607 O O . PRO A 1 81 ? -19.977 5.761 4.119 1.00 86.75 81 PRO A O 1
ATOM 610 N N . PHE A 1 82 ? -18.707 4.230 5.189 1.00 91.56 82 PHE A N 1
ATOM 611 C CA . PHE A 1 82 ? -19.032 3.061 4.365 1.00 91.56 82 PHE A CA 1
ATOM 612 C C . PHE A 1 82 ? -20.100 2.171 5.019 1.00 91.56 82 PHE A C 1
ATOM 614 O O . PHE A 1 82 ? -20.075 0.950 4.875 1.00 91.56 82 PHE A O 1
ATOM 621 N N . GLY A 1 83 ? -20.986 2.778 5.816 1.00 92.44 83 GLY A N 1
ATOM 622 C CA . GLY A 1 83 ? -22.073 2.095 6.511 1.00 92.44 83 GLY A CA 1
ATOM 623 C C . GLY A 1 83 ? -21.597 0.868 7.287 1.00 92.44 83 GLY A C 1
ATOM 624 O O . GLY A 1 83 ? -20.785 0.975 8.206 1.00 92.44 83 GLY A O 1
ATOM 625 N N . SER A 1 84 ? -22.109 -0.306 6.930 1.00 95.81 84 SER A N 1
ATOM 626 C CA . SER A 1 84 ? -21.805 -1.566 7.621 1.00 95.81 84 SER A CA 1
ATOM 627 C C . SER A 1 84 ? -20.565 -2.298 7.096 1.00 95.81 84 SER A C 1
ATOM 629 O O . SER A 1 84 ? -20.199 -3.334 7.651 1.00 95.81 84 SER A O 1
ATOM 631 N N . ALA A 1 85 ? -19.899 -1.797 6.050 1.00 95.94 85 ALA A N 1
ATOM 632 C CA . ALA A 1 85 ? -18.649 -2.393 5.591 1.00 95.94 85 ALA A CA 1
ATOM 633 C C . ALA A 1 85 ? -17.546 -2.253 6.655 1.00 95.94 85 ALA A C 1
ATOM 635 O O . ALA A 1 85 ? -17.351 -1.190 7.252 1.00 95.94 85 ALA A O 1
ATOM 636 N N . ILE A 1 86 ? -16.809 -3.344 6.878 1.00 97.06 86 ILE A N 1
ATOM 637 C CA . ILE A 1 86 ? -15.621 -3.397 7.737 1.00 97.06 86 ILE A CA 1
ATOM 638 C C . ILE A 1 86 ? -14.427 -3.650 6.826 1.00 97.06 86 ILE A C 1
ATOM 640 O O . ILE A 1 86 ? -14.369 -4.688 6.158 1.00 97.06 86 ILE A O 1
ATOM 644 N N . LEU A 1 87 ? -13.486 -2.710 6.797 1.00 96.81 87 LEU A N 1
ATOM 645 C CA . LEU A 1 87 ? -12.287 -2.820 5.972 1.00 96.81 87 LEU A CA 1
ATOM 646 C C . LEU A 1 87 ? -11.345 -3.910 6.496 1.00 96.81 87 LEU A C 1
ATOM 648 O O . LEU A 1 87 ? -11.418 -4.339 7.649 1.00 96.81 87 LEU A O 1
ATOM 652 N N . ASP A 1 88 ? -10.453 -4.370 5.628 1.00 97.75 88 ASP A N 1
ATOM 653 C CA . ASP A 1 88 ? -9.446 -5.379 5.941 1.00 97.75 88 ASP A CA 1
ATOM 654 C C . ASP A 1 88 ? -8.199 -4.790 6.602 1.00 97.75 88 ASP A C 1
ATOM 656 O O . ASP A 1 88 ? -7.333 -5.553 7.015 1.00 97.75 88 ASP A O 1
ATOM 660 N N . GLY A 1 89 ? -8.069 -3.465 6.705 1.00 97.44 89 GLY A N 1
ATOM 661 C CA . GLY A 1 89 ? -6.856 -2.868 7.248 1.00 97.44 89 GLY A CA 1
ATOM 662 C C . GLY A 1 89 ? -6.658 -1.387 6.961 1.00 97.44 89 GLY A C 1
ATOM 663 O O . GLY A 1 89 ? -7.564 -0.690 6.497 1.00 97.44 89 GLY A O 1
ATOM 664 N N . VAL A 1 90 ? -5.444 -0.929 7.257 1.00 96.06 90 VAL A N 1
ATOM 665 C CA . VAL A 1 90 ? -5.002 0.465 7.163 1.00 96.06 90 VAL A CA 1
ATOM 666 C C . VAL A 1 90 ? -3.627 0.516 6.516 1.00 96.06 90 VAL A C 1
ATOM 668 O O . VAL A 1 90 ? -2.728 -0.209 6.933 1.00 96.06 90 VAL A O 1
ATOM 671 N N . ASP A 1 91 ? -3.462 1.418 5.558 1.00 94.44 91 ASP A N 1
ATOM 672 C CA . ASP A 1 91 ? -2.169 1.851 5.045 1.00 94.44 91 ASP A CA 1
ATOM 673 C C . ASP A 1 91 ? -1.824 3.231 5.613 1.00 94.44 91 ASP A C 1
ATOM 675 O O . ASP A 1 91 ? -2.670 4.123 5.650 1.00 94.44 91 ASP A O 1
ATOM 679 N N . LEU A 1 92 ? -0.595 3.417 6.084 1.00 91.69 92 LEU A N 1
ATOM 680 C CA . LEU A 1 92 ? -0.106 4.709 6.557 1.00 91.69 92 LEU A CA 1
ATOM 681 C C . LEU A 1 92 ? 0.875 5.294 5.547 1.00 91.69 92 LEU A C 1
ATOM 683 O O . LEU A 1 92 ? 1.918 4.704 5.269 1.00 91.69 92 LEU A O 1
ATOM 687 N N . TRP A 1 93 ? 0.583 6.499 5.057 1.00 86.62 93 TRP A N 1
ATOM 688 C CA . TRP A 1 93 ? 1.460 7.215 4.137 1.00 86.62 93 TRP A CA 1
ATOM 689 C C . TRP A 1 93 ? 1.829 8.593 4.685 1.00 86.62 93 TRP A C 1
ATOM 691 O O . TRP A 1 93 ? 1.067 9.561 4.605 1.00 86.62 93 TRP A O 1
ATOM 701 N N . ASN A 1 94 ? 3.039 8.702 5.234 1.00 80.38 94 ASN A N 1
ATOM 702 C CA . ASN A 1 94 ? 3.557 9.969 5.721 1.00 80.38 94 ASN A CA 1
ATOM 703 C C . ASN A 1 94 ? 4.386 10.654 4.634 1.00 80.38 94 ASN A C 1
ATOM 705 O O . ASN A 1 94 ? 5.461 10.180 4.265 1.00 80.38 94 ASN A O 1
ATOM 709 N N . ARG A 1 95 ? 3.882 11.773 4.107 1.00 77.25 95 ARG A N 1
ATOM 710 C CA . ARG A 1 95 ? 4.536 12.494 3.005 1.00 77.25 95 ARG A CA 1
ATOM 711 C C . ARG A 1 95 ? 5.465 13.615 3.461 1.00 77.25 95 ARG A C 1
ATOM 713 O O . ARG A 1 95 ? 6.142 14.203 2.621 1.00 77.25 95 ARG A O 1
ATOM 720 N N . ASP A 1 96 ? 5.518 13.906 4.757 1.00 74.44 96 ASP A N 1
ATOM 721 C CA . ASP A 1 96 ? 6.459 14.861 5.336 1.00 74.44 96 ASP A CA 1
ATOM 722 C C . ASP A 1 96 ? 7.478 14.162 6.255 1.00 74.44 96 ASP A C 1
ATOM 724 O O . ASP A 1 96 ? 7.531 12.938 6.355 1.00 74.44 96 ASP A O 1
ATOM 728 N N . ASN A 1 97 ? 8.355 14.941 6.889 1.00 77.75 97 ASN A N 1
ATOM 729 C CA . ASN A 1 97 ? 9.370 14.416 7.807 1.00 77.75 97 ASN A CA 1
ATOM 730 C C . ASN A 1 97 ? 8.909 14.421 9.280 1.00 77.75 97 ASN A C 1
ATOM 732 O O . ASN A 1 97 ? 9.738 14.214 10.169 1.00 77.75 97 ASN A O 1
ATOM 736 N N . GLN A 1 98 ? 7.629 14.688 9.566 1.00 77.25 98 GLN A N 1
ATOM 737 C CA . GLN A 1 98 ? 7.105 14.725 10.932 1.00 77.25 98 GLN A CA 1
ATOM 738 C C . GLN A 1 98 ? 6.952 13.311 11.481 1.00 77.25 98 GLN A C 1
ATOM 740 O O . GLN A 1 98 ? 6.369 12.442 10.842 1.00 77.25 98 GLN A O 1
ATOM 745 N N . LYS A 1 99 ? 7.455 13.085 12.695 1.00 81.31 99 LYS A N 1
ATOM 746 C CA . LYS A 1 99 ? 7.390 11.776 13.370 1.00 81.31 99 LYS A CA 1
ATOM 747 C C . LYS A 1 99 ? 6.452 11.775 14.576 1.00 81.31 99 LYS A C 1
ATOM 749 O O . LYS A 1 99 ? 6.101 10.713 15.082 1.00 81.31 99 LYS A O 1
ATOM 754 N N . ILE A 1 100 ? 6.064 12.958 15.054 1.00 85.50 100 ILE A N 1
ATOM 755 C CA . ILE A 1 100 ? 5.267 13.126 16.271 1.00 85.50 100 ILE A CA 1
ATOM 756 C C . ILE A 1 100 ? 3.943 12.365 16.122 1.00 85.50 100 ILE A C 1
ATOM 758 O O . ILE A 1 100 ? 3.289 12.460 15.089 1.00 85.50 100 ILE A O 1
ATOM 762 N N . GLY A 1 101 ? 3.581 11.575 17.135 1.00 87.12 101 GLY A N 1
ATOM 763 C CA . GLY A 1 101 ? 2.325 10.818 17.190 1.00 87.12 101 GLY A CA 1
ATOM 764 C C . GLY A 1 101 ? 2.301 9.490 16.421 1.00 87.12 101 GLY A C 1
ATOM 765 O O . GLY A 1 101 ? 1.506 8.621 16.768 1.00 87.12 101 GLY A O 1
ATOM 766 N N . TYR A 1 102 ? 3.182 9.266 15.437 1.00 87.56 102 TYR A N 1
ATOM 767 C CA . TYR A 1 102 ? 3.131 8.053 14.602 1.00 87.56 102 TYR A CA 1
ATOM 768 C C . TYR A 1 102 ? 3.429 6.756 15.361 1.00 87.56 102 TYR A C 1
ATOM 770 O O . TYR A 1 102 ? 2.814 5.733 15.070 1.00 87.56 102 TYR A O 1
ATOM 778 N N . LEU A 1 103 ? 4.329 6.791 16.349 1.00 88.44 103 LEU A N 1
ATOM 779 C CA . LEU A 1 103 ? 4.613 5.632 17.202 1.00 88.44 103 LEU A CA 1
ATOM 780 C C . LEU A 1 103 ? 3.349 5.201 17.960 1.00 88.44 103 LEU A C 1
ATOM 782 O O . LEU A 1 103 ? 2.942 4.043 17.881 1.00 88.44 103 LEU A O 1
ATOM 786 N N . SER A 1 104 ? 2.697 6.147 18.641 1.00 91.12 104 SER A N 1
ATOM 787 C CA . SER A 1 104 ? 1.462 5.900 19.389 1.00 91.12 104 SER A CA 1
ATOM 788 C C . SER A 1 104 ? 0.316 5.479 18.470 1.00 91.12 104 SER A C 1
ATOM 790 O O . SER A 1 104 ? -0.412 4.548 18.804 1.00 91.12 104 SER A O 1
ATOM 792 N N . LEU A 1 105 ? 0.200 6.084 17.282 1.00 92.25 105 LEU A N 1
ATOM 793 C CA . LEU A 1 105 ? -0.763 5.689 16.251 1.00 92.25 105 LEU A CA 1
ATOM 794 C C . LEU A 1 105 ? -0.593 4.217 15.844 1.00 92.25 105 LEU A C 1
ATOM 796 O O . LEU A 1 105 ? -1.558 3.454 15.902 1.00 92.25 105 LEU A O 1
ATOM 800 N N . VAL A 1 106 ? 0.622 3.805 15.462 1.00 93.50 106 VAL A N 1
ATOM 801 C CA . VAL A 1 106 ? 0.901 2.428 15.018 1.00 93.50 106 VAL A CA 1
ATOM 802 C C . VAL A 1 106 ? 0.672 1.431 16.151 1.00 93.50 106 VAL A C 1
ATOM 804 O O . VAL A 1 106 ? -0.052 0.451 15.965 1.00 93.50 106 VAL A O 1
ATOM 807 N N . ASN A 1 107 ? 1.217 1.703 17.340 1.00 93.69 107 ASN A N 1
ATOM 808 C CA . ASN A 1 107 ? 1.067 0.821 18.496 1.00 93.69 107 ASN A CA 1
ATOM 809 C C . ASN A 1 107 ? -0.404 0.657 18.889 1.00 93.69 107 ASN A C 1
ATOM 811 O O . ASN A 1 107 ? -0.862 -0.459 19.138 1.00 93.69 107 ASN A O 1
ATOM 815 N N . LYS A 1 108 ? -1.168 1.756 18.904 1.00 96.31 108 LYS A N 1
ATOM 816 C CA . LYS A 1 108 ? -2.588 1.725 19.253 1.00 96.31 108 LYS A CA 1
ATOM 817 C C . LYS A 1 108 ? -3.416 0.986 18.205 1.00 96.31 108 LYS A C 1
ATOM 819 O O . LYS A 1 108 ? -4.250 0.168 18.590 1.00 96.31 108 LYS A O 1
ATOM 824 N N . LEU A 1 109 ? -3.177 1.217 16.909 1.00 97.12 109 LEU A N 1
ATOM 825 C CA . LEU A 1 109 ? -3.842 0.473 15.832 1.00 97.12 109 LEU A CA 1
ATOM 826 C C . LEU A 1 109 ? -3.567 -1.026 15.949 1.00 97.12 109 LEU A C 1
ATOM 828 O O . LEU A 1 109 ? -4.512 -1.811 15.970 1.00 97.12 109 LEU A O 1
ATOM 832 N N . ARG A 1 110 ? -2.298 -1.426 16.096 1.00 96.81 110 ARG A N 1
ATOM 833 C CA . ARG A 1 110 ? -1.935 -2.841 16.222 1.00 96.81 110 ARG A CA 1
ATOM 834 C C . ARG A 1 110 ? -2.550 -3.478 17.471 1.00 96.81 110 ARG A C 1
ATOM 836 O O . ARG A 1 110 ? -3.055 -4.594 17.386 1.00 96.81 110 ARG A O 1
ATOM 843 N N . ALA A 1 111 ? -2.577 -2.771 18.602 1.00 97.19 111 ALA A N 1
ATOM 844 C CA . ALA A 1 111 ? -3.228 -3.251 19.821 1.00 97.19 111 ALA A CA 1
ATOM 845 C C . ALA A 1 111 ? -4.742 -3.470 19.633 1.00 97.19 111 ALA A C 1
ATOM 847 O O . ALA A 1 111 ? -5.255 -4.515 20.026 1.00 97.19 111 ALA A O 1
ATOM 848 N N . LEU A 1 112 ? -5.446 -2.523 19.000 1.00 98.19 112 LEU A N 1
ATOM 849 C CA . LEU A 1 112 ? -6.880 -2.643 18.699 1.00 98.19 112 LEU A CA 1
ATOM 850 C C . LEU A 1 112 ? -7.162 -3.803 17.732 1.00 98.19 112 LEU A C 1
ATOM 852 O O . LEU A 1 112 ? -8.049 -4.612 17.989 1.00 98.19 112 LEU A O 1
ATOM 856 N N . MET A 1 113 ? -6.364 -3.923 16.667 1.00 97.81 113 MET A N 1
ATOM 857 C CA . MET A 1 113 ? -6.474 -5.007 15.687 1.00 97.81 113 MET A CA 1
ATOM 858 C C . MET A 1 113 ? -6.235 -6.388 16.309 1.00 97.81 113 MET A C 1
ATOM 860 O O . MET A 1 113 ? -6.933 -7.332 15.961 1.00 97.81 113 MET A O 1
ATOM 864 N N . ASN A 1 114 ? -5.277 -6.516 17.232 1.00 96.56 114 ASN A N 1
ATOM 865 C CA . ASN A 1 114 ? -4.976 -7.783 17.906 1.00 96.56 114 ASN A CA 1
ATOM 866 C C . ASN A 1 114 ? -6.021 -8.161 18.971 1.00 96.56 114 ASN A C 1
ATOM 868 O O . ASN A 1 114 ? -6.183 -9.342 19.272 1.00 96.56 114 ASN A O 1
ATOM 872 N N . ALA A 1 115 ? -6.700 -7.175 19.563 1.00 97.88 115 ALA A N 1
ATOM 873 C CA . ALA A 1 115 ? -7.752 -7.406 20.553 1.00 97.88 115 ALA A CA 1
ATOM 874 C C . ALA A 1 115 ? -9.040 -7.977 19.931 1.00 97.88 115 ALA A C 1
ATOM 876 O O . ALA A 1 115 ? -9.786 -8.690 20.604 1.00 97.88 115 ALA A O 1
ATOM 877 N N . ASP A 1 116 ? -9.300 -7.700 18.653 1.00 97.75 116 ASP A N 1
ATOM 878 C CA . ASP A 1 116 ? -10.420 -8.284 17.920 1.00 97.75 116 ASP A CA 1
ATOM 879 C C . ASP A 1 116 ? -10.054 -9.665 17.356 1.00 97.75 116 ASP A C 1
ATOM 881 O O . ASP A 1 116 ? -9.478 -9.805 16.281 1.00 97.75 116 ASP A O 1
ATOM 885 N N . SER A 1 117 ? -10.438 -10.713 18.083 1.00 96.00 117 SER A N 1
ATOM 886 C CA . SER A 1 117 ? -10.203 -12.105 17.673 1.00 96.00 117 SER A CA 1
ATOM 887 C C . SER A 1 117 ? -11.081 -12.586 16.508 1.00 96.00 117 SER A C 1
ATOM 889 O O . SER A 1 117 ? -10.839 -13.671 15.976 1.00 96.00 117 SER A O 1
ATOM 891 N N . SER A 1 118 ? -12.090 -11.812 16.089 1.00 95.69 118 SER A N 1
ATOM 892 C CA . SER A 1 118 ? -13.031 -12.224 15.039 1.00 95.69 118 SER A CA 1
ATOM 893 C C . SER A 1 118 ? -12.478 -12.046 13.623 1.00 95.69 118 SER A C 1
ATOM 895 O O . SER A 1 118 ? -12.976 -12.658 12.673 1.00 95.69 118 SER A O 1
ATOM 897 N N . ARG A 1 119 ? -11.446 -11.211 13.460 1.00 94.44 119 ARG A N 1
ATOM 898 C CA . ARG A 1 119 ? -10.904 -10.824 12.158 1.00 94.44 119 ARG A CA 1
ATOM 899 C C . ARG A 1 119 ? -9.409 -10.542 12.251 1.00 94.44 119 ARG A C 1
ATOM 901 O O . ARG A 1 119 ? -8.910 -10.039 13.245 1.00 94.44 119 ARG A O 1
ATOM 908 N N . LYS A 1 120 ? -8.690 -10.824 11.165 1.00 95.38 120 LYS A N 1
ATOM 909 C CA . LYS A 1 120 ? -7.311 -10.361 10.981 1.00 95.38 120 LYS A C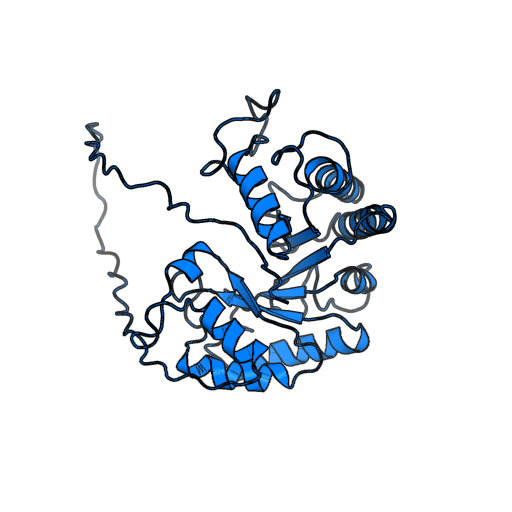A 1
ATOM 910 C C . LYS A 1 120 ? -7.309 -9.096 10.136 1.00 95.38 120 LYS A C 1
ATOM 912 O O . LYS A 1 120 ? -7.913 -9.091 9.063 1.00 95.38 120 LYS A O 1
ATOM 917 N N . TYR A 1 121 ? -6.608 -8.074 10.610 1.00 97.38 121 TYR A N 1
ATOM 918 C CA . TYR A 1 121 ? -6.453 -6.796 9.925 1.00 97.38 121 TYR A CA 1
ATOM 919 C C . TYR A 1 121 ? -5.020 -6.618 9.429 1.00 97.38 121 TYR A C 1
ATOM 921 O O . TYR A 1 121 ? -4.074 -7.015 10.110 1.00 97.38 121 TYR A O 1
ATOM 929 N N . LEU A 1 122 ? -4.886 -5.991 8.264 1.00 97.06 122 LEU A N 1
ATOM 930 C CA . LEU A 1 122 ? -3.621 -5.530 7.718 1.00 97.06 122 LEU A CA 1
ATOM 931 C C . LEU A 1 122 ? -3.290 -4.143 8.277 1.00 97.06 122 LEU A C 1
ATOM 933 O O . LEU A 1 122 ? -4.130 -3.242 8.280 1.00 97.06 122 LEU A O 1
ATOM 937 N N . LEU A 1 123 ? -2.053 -3.958 8.707 1.00 96.31 123 LEU A N 1
ATOM 938 C CA . LEU A 1 123 ? -1.460 -2.655 8.960 1.00 96.31 123 LEU A CA 1
ATOM 939 C C . LEU A 1 123 ? -0.233 -2.527 8.073 1.00 96.31 123 LEU A C 1
ATOM 941 O O . LEU A 1 123 ? 0.689 -3.331 8.160 1.00 96.31 123 LEU A O 1
ATOM 945 N N . THR A 1 124 ? -0.226 -1.528 7.207 1.00 95.44 124 THR A N 1
ATOM 946 C CA . THR A 1 124 ? 0.752 -1.401 6.126 1.00 95.44 124 THR A CA 1
ATOM 947 C C . THR A 1 124 ? 1.300 0.014 6.115 1.00 95.44 124 THR A C 1
ATOM 949 O O . THR A 1 124 ? 0.706 0.926 6.700 1.00 95.44 124 THR A O 1
ATOM 952 N N . ALA A 1 125 ? 2.446 0.205 5.474 1.00 92.44 125 ALA A N 1
ATOM 953 C CA . ALA A 1 125 ? 3.011 1.532 5.293 1.00 92.44 125 ALA A CA 1
ATOM 954 C C . ALA A 1 125 ? 3.425 1.765 3.847 1.00 92.44 125 ALA A C 1
ATOM 956 O O . ALA A 1 125 ? 4.055 0.909 3.230 1.00 92.44 125 ALA A O 1
ATOM 957 N N . SER A 1 126 ? 3.166 2.970 3.356 1.00 91.00 126 SER A N 1
ATOM 958 C CA . SER A 1 126 ? 3.743 3.498 2.127 1.00 91.00 126 SER A CA 1
ATOM 959 C C . SER A 1 126 ? 4.878 4.442 2.503 1.00 91.00 126 SER A C 1
ATOM 961 O O . SER A 1 126 ? 4.660 5.540 3.018 1.00 91.00 126 SER A O 1
ATOM 963 N N . ALA A 1 127 ? 6.111 3.992 2.293 1.00 89.62 127 ALA A N 1
ATOM 964 C CA . ALA A 1 127 ? 7.316 4.693 2.710 1.00 89.62 127 ALA A CA 1
ATOM 965 C C . ALA A 1 127 ? 8.056 5.247 1.492 1.00 89.62 127 ALA A C 1
ATOM 967 O O . ALA A 1 127 ? 8.095 4.615 0.437 1.00 89.62 127 ALA A O 1
ATOM 968 N N . ARG A 1 128 ? 8.668 6.427 1.620 1.00 88.69 128 ARG A N 1
ATOM 969 C CA . ARG A 1 128 ? 9.536 6.947 0.553 1.00 88.69 128 ARG A CA 1
ATOM 970 C C . ARG A 1 128 ? 10.737 6.027 0.375 1.00 88.69 128 ARG A C 1
ATOM 972 O O . ARG A 1 128 ? 11.224 5.454 1.337 1.00 88.69 128 ARG A O 1
ATOM 979 N N . CYS A 1 129 ? 11.263 5.923 -0.835 1.00 90.88 129 CYS A N 1
ATOM 980 C CA . CYS A 1 129 ? 12.402 5.045 -1.092 1.00 90.88 129 CYS A CA 1
ATOM 981 C C . CYS A 1 129 ? 13.734 5.506 -0.469 1.00 90.88 129 CYS A C 1
ATOM 983 O O . CYS A 1 129 ? 14.690 4.730 -0.426 1.00 90.88 129 CYS A O 1
ATOM 985 N N . SER A 1 130 ? 13.821 6.765 -0.022 1.00 89.19 130 SER A N 1
ATOM 986 C CA . SER A 1 130 ? 15.030 7.353 0.560 1.00 89.19 130 SER A CA 1
ATOM 987 C C . SER A 1 130 ? 15.609 6.453 1.648 1.00 89.19 130 SER A C 1
ATOM 989 O O . SER A 1 130 ? 14.863 5.935 2.477 1.00 89.19 130 SER A O 1
ATOM 991 N N . TYR A 1 131 ? 16.929 6.300 1.670 1.00 87.56 131 TYR A N 1
ATOM 992 C CA . TYR A 1 131 ? 17.630 5.521 2.684 1.00 87.56 131 TYR A CA 1
ATOM 993 C C . TYR A 1 131 ? 18.659 6.420 3.391 1.00 87.56 131 TYR A C 1
ATOM 995 O O . TYR A 1 131 ? 19.619 6.840 2.739 1.00 87.56 131 TYR A O 1
ATOM 1003 N N . PRO A 1 132 ? 18.517 6.713 4.699 1.00 87.44 132 PRO A N 1
ATOM 1004 C CA . PRO A 1 132 ? 17.446 6.276 5.604 1.00 87.44 132 PRO A CA 1
ATOM 1005 C C . PRO A 1 132 ? 16.092 6.952 5.314 1.00 87.44 132 PRO A C 1
ATOM 1007 O O . PRO A 1 132 ? 16.041 8.107 4.891 1.00 87.44 132 PRO A O 1
ATOM 1010 N N . GLU A 1 133 ? 14.993 6.246 5.587 1.00 87.19 133 GLU A N 1
ATOM 1011 C CA . GLU A 1 133 ? 13.628 6.775 5.465 1.00 87.19 133 GLU A CA 1
ATOM 1012 C C . GLU A 1 133 ? 13.174 7.316 6.827 1.00 87.19 133 GLU A C 1
ATOM 1014 O O . GLU A 1 133 ? 13.382 6.657 7.844 1.00 87.19 133 GLU A O 1
ATOM 1019 N N . PRO A 1 134 ? 12.585 8.516 6.913 1.00 79.06 134 PRO A N 1
ATOM 1020 C CA . PRO A 1 134 ? 12.416 9.198 8.194 1.00 79.06 134 PRO A CA 1
ATOM 1021 C C . PRO A 1 134 ? 11.219 8.759 9.051 1.00 79.06 134 PRO A C 1
ATOM 1023 O O . PRO A 1 134 ? 11.151 9.224 10.187 1.00 79.06 134 PRO A O 1
ATOM 1026 N N . THR A 1 135 ? 10.292 7.908 8.599 1.00 80.62 135 THR A N 1
ATOM 1027 C CA . THR A 1 135 ? 9.108 7.536 9.407 1.00 80.62 135 THR A CA 1
ATOM 1028 C C . THR A 1 135 ? 8.866 6.031 9.545 1.00 80.62 135 THR A C 1
ATOM 1030 O O . THR A 1 135 ? 8.764 5.542 10.668 1.00 80.62 135 THR A O 1
ATOM 1033 N N . PHE A 1 136 ? 8.769 5.293 8.442 1.00 86.00 136 PHE A N 1
ATOM 1034 C CA . PHE A 1 136 ? 8.345 3.887 8.414 1.00 86.00 136 PHE A CA 1
ATOM 1035 C C . PHE A 1 136 ? 9.420 2.925 7.909 1.00 86.00 136 PHE A C 1
ATOM 1037 O O . PHE A 1 136 ? 9.340 1.731 8.187 1.00 86.00 136 PHE A O 1
ATOM 1044 N N . GLY A 1 137 ? 10.412 3.426 7.175 1.00 82.00 137 GLY A N 1
ATOM 1045 C CA . GLY A 1 137 ? 11.497 2.611 6.641 1.00 82.00 137 GLY A CA 1
ATOM 1046 C C . GLY A 1 137 ? 12.737 2.536 7.537 1.00 82.00 137 GLY A C 1
ATOM 1047 O O . GLY A 1 137 ? 12.660 2.832 8.735 1.00 82.00 137 GLY A O 1
ATOM 1048 N N . PRO A 1 138 ? 13.892 2.165 6.951 1.00 76.44 138 PRO A N 1
ATOM 1049 C CA . PRO A 1 138 ? 15.184 2.108 7.620 1.00 76.44 138 PRO A CA 1
ATOM 1050 C C . PRO A 1 138 ? 15.503 3.432 8.318 1.00 76.44 138 PRO A C 1
ATOM 1052 O O . PRO A 1 138 ? 15.888 4.410 7.679 1.00 76.44 138 PRO A O 1
ATOM 1055 N N . GLN A 1 139 ? 15.327 3.472 9.640 1.00 68.62 139 GLN A N 1
ATOM 1056 C CA . GLN A 1 139 ? 15.719 4.614 10.461 1.00 68.62 139 GLN A CA 1
ATOM 1057 C C . GLN A 1 139 ? 17.215 4.545 10.777 1.00 68.62 139 GLN A C 1
ATOM 1059 O O . GLN A 1 139 ? 17.801 3.468 10.895 1.00 68.62 139 GLN A O 1
ATOM 1064 N N . VAL A 1 140 ? 17.817 5.707 11.028 1.00 54.56 140 VAL A N 1
ATOM 1065 C CA . VAL A 1 140 ? 19.102 5.782 11.733 1.00 54.56 140 VAL A CA 1
ATOM 1066 C C . VAL A 1 140 ? 18.927 5.175 13.133 1.00 54.56 140 VAL A C 1
ATOM 1068 O O . VAL A 1 140 ? 17.944 5.470 13.818 1.00 54.56 140 VAL A O 1
ATOM 1071 N N . ALA A 1 141 ? 19.861 4.316 13.550 1.00 49.56 141 ALA A N 1
ATOM 1072 C CA . ALA A 1 141 ? 19.841 3.669 14.862 1.00 49.56 141 ALA A CA 1
ATOM 1073 C C . ALA A 1 141 ? 19.721 4.695 16.011 1.00 49.56 141 ALA A C 1
ATOM 1075 O O . ALA A 1 141 ? 20.320 5.768 15.953 1.00 49.56 141 ALA A O 1
ATOM 1076 N N . GLY A 1 142 ? 18.962 4.353 17.061 1.00 43.28 142 GLY A N 1
ATOM 1077 C CA . GLY A 1 142 ? 18.798 5.186 18.265 1.00 43.28 142 GLY A CA 1
ATOM 1078 C C . GLY A 1 142 ? 17.488 5.979 18.365 1.00 43.28 142 GLY A C 1
ATOM 1079 O O . GLY A 1 142 ? 17.341 6.789 19.276 1.00 43.28 142 GLY A O 1
ATOM 1080 N N . LEU A 1 143 ? 16.525 5.753 17.465 1.00 52.38 143 LEU A N 1
ATOM 1081 C CA . LEU A 1 143 ? 15.191 6.361 17.535 1.00 52.38 143 LEU A CA 1
ATOM 1082 C C . LEU A 1 143 ? 14.143 5.370 18.077 1.00 52.38 143 LEU A C 1
ATOM 1084 O O . LEU A 1 143 ? 14.234 4.182 17.778 1.00 52.38 143 LEU A O 1
ATOM 1088 N N . PRO A 1 144 ? 13.092 5.833 18.785 1.00 49.16 144 PRO A N 1
ATOM 1089 C CA . PRO A 1 144 ? 12.042 4.980 19.371 1.00 49.16 144 PRO A CA 1
ATOM 1090 C C . PRO A 1 144 ? 11.193 4.204 18.340 1.00 49.16 144 PRO A C 1
ATOM 1092 O O . PRO A 1 144 ? 10.310 3.432 18.698 1.00 49.16 144 PRO A O 1
ATOM 1095 N N . PHE A 1 145 ? 11.475 4.388 17.049 1.00 58.59 145 PHE A N 1
ATOM 1096 C CA . PHE A 1 145 ? 10.801 3.764 15.916 1.00 58.59 145 PHE A CA 1
ATOM 1097 C C . PHE A 1 145 ? 11.450 2.454 15.449 1.00 58.59 145 PHE A C 1
ATOM 1099 O O . PHE A 1 145 ? 11.012 1.913 14.447 1.00 58.59 145 PHE A O 1
ATOM 1106 N N . THR A 1 146 ? 12.470 1.909 16.118 1.00 62.69 146 THR A N 1
ATOM 1107 C CA . THR A 1 146 ? 13.124 0.659 15.666 1.00 62.69 146 THR A CA 1
ATOM 1108 C C . THR A 1 146 ? 12.213 -0.572 15.717 1.00 62.69 146 THR A C 1
ATOM 1110 O O . THR A 1 146 ? 12.407 -1.502 14.939 1.00 62.69 146 THR A O 1
ATOM 1113 N N . GLU A 1 147 ? 11.196 -0.573 16.583 1.00 65.56 147 GLU A N 1
ATOM 1114 C CA . GLU A 1 147 ? 10.220 -1.672 16.702 1.00 65.56 147 GLU A CA 1
ATOM 1115 C C . GLU A 1 147 ? 8.947 -1.448 15.867 1.00 65.56 147 GLU A C 1
ATOM 1117 O O . GLU A 1 147 ? 8.232 -2.399 15.554 1.00 65.56 147 GLU A O 1
ATOM 1122 N N . VAL A 1 148 ? 8.675 -0.204 15.454 1.00 71.44 148 VAL A N 1
ATOM 1123 C CA . VAL A 1 148 ? 7.486 0.173 14.667 1.00 71.44 148 VAL A CA 1
ATOM 1124 C C . VAL A 1 148 ? 7.399 -0.580 13.337 1.00 71.44 148 VAL A C 1
ATOM 1126 O O . VAL A 1 148 ? 6.325 -1.105 13.048 1.00 71.44 148 VAL A O 1
ATOM 1129 N N . PRO A 1 149 ? 8.487 -0.722 12.554 1.00 74.50 149 PRO A N 1
ATOM 1130 C CA . PRO A 1 149 ? 8.474 -1.484 11.313 1.00 74.50 149 PRO A CA 1
ATOM 1131 C C . PRO A 1 149 ? 7.940 -2.912 11.456 1.00 74.50 149 PRO A C 1
ATOM 1133 O O . PRO A 1 149 ? 7.217 -3.375 10.581 1.00 74.50 149 PRO A O 1
ATOM 1136 N N . LYS A 1 150 ? 8.210 -3.590 12.583 1.00 80.50 150 LYS A N 1
ATOM 1137 C CA . LYS A 1 150 ? 7.721 -4.959 12.845 1.00 80.50 150 LYS A CA 1
ATOM 1138 C C . LYS A 1 150 ? 6.209 -5.027 13.069 1.00 80.50 150 LYS A C 1
ATOM 1140 O O . LYS A 1 150 ? 5.630 -6.107 13.050 1.00 80.50 150 LYS A O 1
ATOM 1145 N N . SER A 1 151 ? 5.567 -3.886 13.313 1.00 89.19 151 SER A N 1
ATOM 1146 C CA . SER A 1 151 ? 4.112 -3.804 13.425 1.00 89.19 151 SER A CA 1
ATOM 1147 C C . SER A 1 151 ? 3.422 -3.765 12.066 1.00 89.19 151 SER A C 1
ATOM 1149 O O . SER A 1 151 ? 2.198 -3.885 12.048 1.00 89.19 151 SER A O 1
ATOM 1151 N N . PHE A 1 152 ? 4.149 -3.595 10.957 1.00 92.38 152 PHE A N 1
ATOM 1152 C CA . PHE A 1 152 ? 3.574 -3.620 9.615 1.00 92.38 152 PHE A CA 1
ATOM 1153 C C . PHE A 1 152 ? 3.599 -5.032 9.024 1.00 92.38 152 PHE A C 1
ATOM 1155 O O . PHE A 1 152 ? 4.605 -5.730 9.094 1.00 92.38 152 PHE A O 1
ATOM 1162 N N . ASP A 1 153 ? 2.493 -5.431 8.400 1.00 94.19 153 ASP A N 1
ATOM 1163 C CA . ASP A 1 153 ? 2.387 -6.684 7.649 1.00 94.19 153 ASP A CA 1
ATOM 1164 C C . ASP A 1 153 ? 3.204 -6.634 6.349 1.00 94.19 153 ASP A C 1
ATOM 1166 O O . ASP A 1 153 ? 3.692 -7.660 5.882 1.00 94.19 153 ASP A O 1
ATOM 1170 N N . TYR A 1 154 ? 3.362 -5.442 5.767 1.00 94.69 154 TYR A N 1
ATOM 1171 C CA . TYR A 1 154 ? 4.330 -5.148 4.711 1.00 94.69 154 TYR A CA 1
ATOM 1172 C C . TYR A 1 154 ? 4.570 -3.639 4.597 1.00 94.69 154 TYR A C 1
ATOM 1174 O O . TYR A 1 154 ? 3.761 -2.819 5.050 1.00 94.69 154 TYR A O 1
ATOM 1182 N N . ILE A 1 155 ? 5.666 -3.277 3.928 1.00 93.88 155 ILE A N 1
ATOM 1183 C CA . ILE A 1 155 ? 5.986 -1.893 3.578 1.00 93.88 155 ILE A CA 1
ATOM 1184 C C . ILE A 1 155 ? 6.089 -1.763 2.058 1.00 93.88 155 ILE A C 1
ATOM 1186 O O . ILE A 1 155 ? 6.787 -2.525 1.395 1.00 93.88 155 ILE A O 1
ATOM 1190 N N . SER A 1 156 ? 5.398 -0.776 1.503 1.00 94.44 156 SER A N 1
ATOM 1191 C CA . SER A 1 156 ? 5.521 -0.345 0.117 1.00 94.44 156 SER A CA 1
ATOM 1192 C C . SER A 1 156 ? 6.659 0.676 -0.004 1.00 94.44 156 SER A C 1
ATOM 1194 O O . SER A 1 156 ? 6.510 1.831 0.398 1.00 94.44 156 SER A O 1
ATOM 1196 N N . PHE A 1 157 ? 7.791 0.246 -0.562 1.00 92.81 157 PHE A N 1
ATOM 1197 C CA . PHE A 1 157 ? 8.919 1.072 -0.995 1.00 92.81 157 PHE A CA 1
ATOM 1198 C C . PHE A 1 157 ? 8.489 1.914 -2.198 1.00 92.81 157 PHE A C 1
ATOM 1200 O O . PHE A 1 157 ? 8.461 1.436 -3.328 1.00 92.81 157 PHE A O 1
ATOM 1207 N N . HIS A 1 158 ? 8.097 3.162 -1.969 1.00 91.00 158 HIS A N 1
ATOM 1208 C CA . HIS A 1 158 ? 7.549 4.023 -3.009 1.00 91.00 158 HIS A CA 1
ATOM 1209 C C . HIS A 1 158 ? 8.676 4.590 -3.885 1.00 91.00 158 HIS A C 1
ATOM 1211 O O . HIS A 1 158 ? 9.302 5.599 -3.543 1.00 91.00 158 HIS A O 1
ATOM 1217 N N . ALA A 1 159 ? 8.941 3.919 -5.007 1.00 90.69 159 ALA A N 1
ATOM 1218 C CA . ALA A 1 159 ? 10.011 4.208 -5.956 1.00 90.69 159 ALA A CA 1
ATOM 1219 C C . ALA A 1 159 ? 9.596 5.288 -6.968 1.00 90.69 159 ALA A C 1
ATOM 1221 O O . ALA A 1 159 ? 9.605 5.083 -8.179 1.00 90.69 159 ALA A O 1
ATOM 1222 N N . MET A 1 160 ? 9.135 6.428 -6.453 1.00 86.38 160 MET A N 1
ATOM 1223 C CA . MET A 1 160 ? 8.528 7.483 -7.261 1.00 86.38 160 MET A CA 1
ATOM 1224 C C . MET A 1 160 ? 8.956 8.864 -6.784 1.00 86.38 160 MET A C 1
ATOM 1226 O O . MET A 1 160 ? 9.079 9.112 -5.580 1.00 86.38 160 MET A O 1
ATOM 1230 N N . SER A 1 161 ? 9.119 9.789 -7.731 1.00 85.50 161 SER A N 1
ATOM 1231 C CA . SER A 1 161 ? 9.411 11.208 -7.489 1.00 85.50 161 SER A CA 1
ATOM 1232 C C . SER A 1 161 ? 10.637 11.449 -6.598 1.00 85.50 161 SER A C 1
ATOM 1234 O O . SER A 1 161 ? 10.701 12.452 -5.889 1.00 85.50 161 SER A O 1
ATOM 1236 N N . THR A 1 162 ? 11.596 10.519 -6.615 1.00 85.88 162 THR A N 1
ATOM 1237 C CA . THR A 1 162 ? 12.786 10.528 -5.756 1.00 85.88 162 THR A CA 1
ATOM 1238 C C . THR A 1 162 ? 13.987 10.019 -6.573 1.00 85.88 162 THR A C 1
ATOM 1240 O O . THR A 1 162 ? 13.983 8.857 -6.988 1.00 85.88 162 THR A O 1
ATOM 1243 N N . PRO A 1 163 ? 14.996 10.863 -6.872 1.00 86.12 163 PRO A N 1
ATOM 1244 C CA . PRO A 1 163 ? 16.087 10.519 -7.793 1.00 86.12 163 PRO A CA 1
ATOM 1245 C C . PRO A 1 163 ? 16.894 9.273 -7.406 1.00 86.12 163 PRO A C 1
ATOM 1247 O O . PRO A 1 163 ? 17.440 8.597 -8.273 1.00 86.12 163 PRO A O 1
ATOM 1250 N N . GLU A 1 164 ? 16.967 8.943 -6.118 1.00 85.56 164 GLU A N 1
ATOM 1251 C CA . GLU A 1 164 ? 17.742 7.814 -5.594 1.00 85.56 164 GLU A CA 1
ATOM 1252 C C . GLU A 1 164 ? 17.091 6.444 -5.843 1.00 85.56 164 GLU A C 1
ATOM 1254 O O . GLU A 1 164 ? 17.667 5.407 -5.511 1.00 85.56 164 GLU A O 1
ATOM 1259 N N . CYS A 1 165 ? 15.886 6.416 -6.406 1.00 88.69 165 CYS A N 1
ATOM 1260 C CA . CYS A 1 165 ? 15.141 5.189 -6.672 1.00 88.69 165 CYS A CA 1
ATOM 1261 C C . CYS A 1 165 ? 14.258 5.292 -7.919 1.00 88.69 165 CYS A C 1
ATOM 1263 O O . CYS A 1 165 ? 13.302 4.536 -8.067 1.00 88.69 165 CYS A O 1
ATOM 1265 N N . THR A 1 166 ? 14.555 6.227 -8.818 1.00 90.88 166 THR A N 1
ATOM 1266 C CA . THR A 1 166 ? 13.933 6.244 -10.141 1.00 90.88 166 THR A CA 1
ATOM 1267 C C . THR A 1 166 ? 14.527 5.133 -11.007 1.00 90.88 166 THR A C 1
ATOM 1269 O O . THR A 1 166 ? 15.730 4.861 -10.948 1.00 90.88 166 THR A O 1
ATOM 1272 N N . PHE A 1 167 ? 13.716 4.502 -11.855 1.00 93.94 167 PHE A N 1
ATOM 1273 C CA . PHE A 1 167 ? 14.189 3.423 -12.724 1.00 93.94 167 PHE A CA 1
ATOM 1274 C C . PHE A 1 167 ? 15.030 3.928 -13.912 1.00 93.94 167 PHE A C 1
ATOM 1276 O O . PHE A 1 167 ? 15.679 3.134 -14.598 1.00 93.94 167 PHE A O 1
ATOM 1283 N N . GLN A 1 168 ? 15.096 5.250 -14.131 1.00 92.38 168 GLN A N 1
ATOM 1284 C CA . GLN A 1 168 ? 16.017 5.864 -15.095 1.00 92.38 168 GLN A CA 1
ATOM 1285 C C . GLN A 1 168 ? 17.476 5.484 -14.817 1.00 92.38 168 GLN A C 1
ATOM 1287 O O . GLN A 1 168 ? 18.236 5.231 -15.752 1.00 92.38 168 GLN A O 1
ATOM 1292 N N . ASN A 1 169 ? 17.858 5.419 -13.538 1.00 93.75 169 ASN A N 1
ATOM 1293 C CA . ASN A 1 169 ? 19.139 4.885 -13.099 1.00 93.75 169 ASN A CA 1
ATOM 1294 C C . ASN A 1 169 ? 18.910 3.524 -12.436 1.00 93.75 169 ASN A C 1
ATOM 1296 O O . ASN A 1 169 ? 18.784 3.418 -11.217 1.00 93.75 169 ASN A O 1
ATOM 1300 N N . LYS A 1 170 ? 18.857 2.479 -13.268 1.00 94.94 170 LYS A N 1
ATOM 1301 C CA . LYS A 1 170 ? 18.606 1.098 -12.834 1.00 94.94 170 LYS A CA 1
ATOM 1302 C C . LYS A 1 170 ? 19.568 0.656 -11.730 1.00 94.94 170 LYS A C 1
ATOM 1304 O O . LYS A 1 170 ? 19.132 0.048 -10.760 1.00 94.94 170 LYS A O 1
ATOM 1309 N N . ASP A 1 171 ? 20.854 0.979 -11.851 1.00 94.62 171 ASP A N 1
ATOM 1310 C CA . ASP A 1 171 ? 21.857 0.571 -10.864 1.00 94.62 171 ASP A CA 1
ATOM 1311 C C . ASP A 1 171 ? 21.595 1.207 -9.501 1.00 94.62 171 ASP A C 1
ATOM 1313 O O . ASP A 1 171 ? 21.632 0.510 -8.490 1.00 94.62 171 ASP A O 1
ATOM 1317 N N . LEU A 1 172 ? 21.273 2.502 -9.471 1.00 94.56 172 LEU A N 1
ATOM 1318 C CA . LEU A 1 172 ? 20.929 3.192 -8.231 1.00 94.56 172 LEU A CA 1
ATOM 1319 C C . LEU A 1 172 ? 19.600 2.690 -7.648 1.00 94.56 172 LEU A C 1
ATOM 1321 O O . LEU A 1 172 ? 19.525 2.461 -6.444 1.00 94.56 172 LEU A O 1
ATOM 1325 N N . PHE A 1 173 ? 18.589 2.433 -8.487 1.00 95.75 173 PHE A N 1
ATOM 1326 C CA . PHE A 1 173 ? 17.329 1.809 -8.069 1.00 95.75 173 PHE A CA 1
ATOM 1327 C C . PHE A 1 173 ? 17.569 0.485 -7.334 1.00 95.75 173 PHE A C 1
ATOM 1329 O O . PHE A 1 173 ? 17.094 0.311 -6.209 1.00 95.75 173 PHE A O 1
ATOM 1336 N N . TYR A 1 174 ? 18.346 -0.427 -7.930 1.00 96.19 174 TYR A N 1
ATOM 1337 C CA . TYR A 1 174 ? 18.626 -1.718 -7.307 1.00 96.19 174 TYR A CA 1
ATOM 1338 C C . TYR A 1 174 ? 19.502 -1.583 -6.063 1.00 96.19 174 TYR A C 1
ATOM 1340 O O . TYR A 1 174 ? 19.172 -2.195 -5.058 1.00 96.19 174 TYR A O 1
ATOM 1348 N N . GLN A 1 175 ? 20.547 -0.749 -6.073 1.00 95.50 175 GLN A N 1
ATOM 1349 C CA . GLN A 1 175 ? 21.387 -0.523 -4.887 1.00 95.50 175 GLN A CA 1
ATOM 1350 C C . GLN A 1 175 ? 20.583 0.030 -3.702 1.00 95.50 175 GLN A C 1
ATOM 1352 O O . GLN A 1 175 ? 20.806 -0.353 -2.552 1.00 95.50 175 GLN A O 1
ATOM 1357 N N . THR A 1 176 ? 19.645 0.942 -3.959 1.00 94.94 176 THR A N 1
ATOM 1358 C CA . THR A 1 176 ? 18.770 1.491 -2.918 1.00 94.94 176 THR A CA 1
ATOM 1359 C C . THR A 1 176 ? 17.803 0.429 -2.401 1.00 94.94 176 THR A C 1
ATOM 1361 O O . THR A 1 176 ? 17.630 0.303 -1.188 1.00 94.94 176 THR A O 1
ATOM 1364 N N . PHE A 1 177 ? 17.207 -0.370 -3.288 1.00 95.56 177 PHE A N 1
ATOM 1365 C CA . PHE A 1 177 ? 16.304 -1.442 -2.877 1.00 95.56 177 PHE A CA 1
ATOM 1366 C C . PHE A 1 177 ? 17.033 -2.595 -2.159 1.00 95.56 177 PHE A C 1
ATOM 1368 O O . PHE A 1 177 ? 16.503 -3.138 -1.195 1.00 95.56 177 PHE A O 1
ATOM 1375 N N . GLU A 1 178 ? 18.265 -2.929 -2.547 1.00 95.50 178 GLU A N 1
ATOM 1376 C CA . GLU A 1 178 ? 19.128 -3.902 -1.860 1.00 95.50 178 GLU A CA 1
ATOM 1377 C C . GLU A 1 178 ? 19.381 -3.471 -0.405 1.00 95.50 178 GLU A C 1
ATOM 1379 O O . GLU A 1 178 ? 19.132 -4.254 0.508 1.00 95.50 178 GLU A O 1
ATOM 1384 N N . LYS A 1 179 ? 19.715 -2.194 -0.156 1.00 94.00 179 LYS A N 1
ATOM 1385 C CA . LYS A 1 179 ? 19.840 -1.650 1.215 1.00 94.00 179 LYS A CA 1
ATOM 1386 C C . LYS A 1 179 ? 18.555 -1.796 2.033 1.00 94.00 179 LYS A C 1
ATOM 1388 O O . LYS A 1 179 ? 18.601 -2.121 3.217 1.00 94.00 179 LYS A O 1
ATOM 1393 N N . TRP A 1 180 ? 17.403 -1.547 1.412 1.00 93.69 180 TRP A N 1
ATOM 1394 C CA . TRP A 1 180 ? 16.099 -1.769 2.041 1.00 93.69 180 TRP A CA 1
ATOM 1395 C C . TRP A 1 180 ? 15.851 -3.246 2.345 1.00 93.69 180 TRP A C 1
ATOM 1397 O O . TRP A 1 180 ? 15.383 -3.573 3.435 1.00 93.69 180 TRP A O 1
ATOM 1407 N N . SER A 1 181 ? 16.185 -4.131 1.405 1.00 93.62 181 SER A N 1
ATOM 1408 C CA . SER A 1 181 ? 16.034 -5.574 1.563 1.00 93.62 181 SER A CA 1
ATOM 1409 C C . SER A 1 181 ? 16.905 -6.099 2.699 1.00 93.62 181 SER A C 1
ATOM 1411 O O . SER A 1 181 ? 16.390 -6.832 3.539 1.00 93.62 181 SER A O 1
ATOM 1413 N N . ASP A 1 182 ? 18.170 -5.682 2.770 1.00 92.62 182 ASP A N 1
ATOM 1414 C CA . ASP A 1 182 ? 19.121 -6.067 3.819 1.00 92.62 182 ASP A CA 1
ATOM 1415 C C . ASP A 1 182 ? 18.670 -5.605 5.206 1.00 92.62 182 ASP A C 1
ATOM 1417 O O . ASP A 1 182 ? 18.813 -6.334 6.185 1.00 92.62 182 ASP A O 1
ATOM 1421 N N . TRP A 1 183 ? 18.084 -4.409 5.297 1.00 90.88 183 TRP A N 1
ATOM 1422 C CA . TRP A 1 183 ? 17.500 -3.906 6.538 1.00 90.88 183 TRP A CA 1
ATOM 1423 C C . TRP A 1 183 ? 16.239 -4.680 6.953 1.00 90.88 183 TRP A C 1
ATOM 1425 O O . TRP A 1 183 ? 16.081 -5.026 8.125 1.00 90.88 183 TRP A O 1
ATOM 1435 N N . ALA A 1 184 ? 15.341 -4.958 6.007 1.00 91.25 184 ALA A N 1
ATOM 1436 C CA . ALA A 1 184 ? 14.054 -5.599 6.273 1.00 91.25 184 ALA A CA 1
ATOM 1437 C C . ALA A 1 184 ? 14.177 -7.105 6.551 1.00 91.25 184 ALA A C 1
ATOM 1439 O O . ALA A 1 184 ? 13.393 -7.661 7.324 1.00 91.25 184 ALA A O 1
ATOM 1440 N N . HIS A 1 185 ? 15.179 -7.760 5.959 1.00 91.12 185 HIS A N 1
ATOM 1441 C CA . HIS A 1 185 ? 15.357 -9.207 6.012 1.00 91.12 185 HIS A CA 1
ATOM 1442 C C . HIS A 1 185 ? 15.481 -9.769 7.439 1.00 91.12 185 HIS A C 1
ATOM 1444 O O . HIS A 1 185 ? 14.683 -10.642 7.789 1.00 91.12 185 HIS A O 1
ATOM 1450 N N . PRO A 1 186 ? 16.390 -9.278 8.310 1.00 89.44 186 PRO A N 1
ATOM 1451 C CA . PRO A 1 186 ? 16.490 -9.770 9.685 1.00 89.44 186 PRO A CA 1
ATOM 1452 C C . PRO A 1 186 ? 15.257 -9.435 10.539 1.00 89.44 186 PRO A C 1
ATOM 1454 O O . PRO A 1 186 ? 15.072 -10.024 11.601 1.00 89.44 186 PRO A O 1
ATOM 1457 N N . LEU A 1 187 ? 14.415 -8.498 10.093 1.00 87.56 187 LEU A N 1
ATOM 1458 C CA . LEU A 1 187 ? 13.159 -8.134 10.750 1.00 87.56 187 LEU A CA 1
ATOM 1459 C C . LEU A 1 187 ? 11.972 -8.978 10.258 1.00 87.56 187 LEU A C 1
ATOM 1461 O O . LEU A 1 187 ? 10.902 -8.912 10.858 1.00 87.56 187 LEU A O 1
ATOM 1465 N N . GLY A 1 188 ? 12.151 -9.758 9.185 1.00 89.25 188 GLY A N 1
ATOM 1466 C CA . GLY A 1 188 ? 11.094 -10.556 8.567 1.00 89.25 188 GLY A CA 1
ATOM 1467 C C . GLY A 1 188 ? 9.995 -9.717 7.913 1.00 89.25 188 GLY A C 1
ATOM 1468 O O . GLY A 1 188 ? 8.859 -10.177 7.844 1.00 89.25 188 GLY A O 1
ATOM 1469 N N . ILE A 1 189 ? 10.305 -8.491 7.474 1.00 90.12 189 ILE A N 1
ATOM 1470 C CA . ILE A 1 189 ? 9.315 -7.552 6.929 1.00 90.12 189 ILE A CA 1
ATOM 1471 C C . ILE A 1 189 ? 9.230 -7.704 5.401 1.00 90.12 189 ILE A C 1
ATOM 1473 O O . ILE A 1 189 ? 10.219 -7.445 4.711 1.00 90.12 189 ILE A O 1
ATOM 1477 N N . PRO A 1 190 ? 8.058 -8.056 4.843 1.00 94.19 190 PRO A N 1
ATOM 1478 C CA . PRO A 1 190 ? 7.824 -8.039 3.403 1.00 94.19 190 PRO A CA 1
ATOM 1479 C C . PRO A 1 190 ? 7.914 -6.620 2.826 1.00 94.19 190 PRO A C 1
ATOM 1481 O O . PRO A 1 190 ? 7.241 -5.704 3.306 1.00 94.19 190 PRO A O 1
ATOM 1484 N N . ILE A 1 191 ? 8.689 -6.443 1.755 1.00 94.88 191 ILE A N 1
ATOM 1485 C CA . ILE A 1 191 ? 8.804 -5.182 1.018 1.00 94.88 191 ILE A CA 1
ATOM 1486 C C . ILE A 1 191 ? 8.176 -5.325 -0.368 1.00 94.88 191 ILE A C 1
ATOM 1488 O O . ILE A 1 191 ? 8.538 -6.198 -1.159 1.00 94.88 191 ILE A O 1
ATOM 1492 N N . TYR A 1 192 ? 7.244 -4.430 -0.672 1.00 97.12 192 TYR A N 1
ATOM 1493 C CA . TYR A 1 192 ? 6.632 -4.277 -1.987 1.00 97.12 192 TYR A CA 1
ATOM 1494 C C . TYR A 1 192 ? 7.274 -3.081 -2.684 1.00 97.12 192 TYR A C 1
ATOM 1496 O O . TYR A 1 192 ? 7.515 -2.064 -2.040 1.00 97.12 192 TYR A O 1
ATOM 1504 N N . VAL A 1 193 ? 7.546 -3.167 -3.984 1.00 96.50 193 VAL A N 1
ATOM 1505 C CA . VAL A 1 193 ? 8.023 -2.008 -4.754 1.00 96.50 193 VAL A CA 1
ATOM 1506 C C . VAL A 1 193 ? 6.817 -1.242 -5.284 1.00 96.50 193 VAL A C 1
ATOM 1508 O O . VAL A 1 193 ? 6.050 -1.767 -6.085 1.00 96.50 193 VAL A O 1
ATOM 1511 N N . GLY A 1 194 ? 6.661 -0.002 -4.836 1.00 95.38 194 GLY A N 1
ATOM 1512 C CA . GLY A 1 194 ? 5.648 0.931 -5.309 1.00 95.38 194 GLY A CA 1
ATOM 1513 C C . GLY A 1 194 ? 6.090 1.642 -6.575 1.00 95.38 194 GLY A C 1
ATOM 1514 O O . GLY A 1 194 ? 7.113 2.3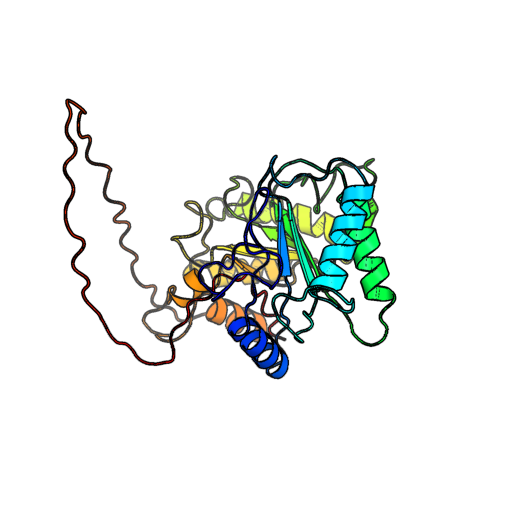24 -6.565 1.00 95.38 194 GLY A O 1
ATOM 1515 N N . LEU A 1 195 ? 5.313 1.492 -7.645 1.00 95.44 195 LEU A N 1
ATOM 1516 C CA . LEU A 1 195 ? 5.585 2.041 -8.973 1.00 95.44 195 LEU A CA 1
ATOM 1517 C C . LEU A 1 195 ? 4.415 2.906 -9.456 1.00 95.44 195 LEU A C 1
ATOM 1519 O O . LEU A 1 195 ? 3.273 2.678 -9.041 1.00 95.44 195 LEU A O 1
ATOM 1523 N N . PRO A 1 196 ? 4.647 3.849 -10.386 1.00 95.06 196 PRO A N 1
ATOM 1524 C CA . PRO A 1 196 ? 3.539 4.431 -11.119 1.00 95.06 196 PRO A CA 1
ATOM 1525 C C . PRO A 1 196 ? 2.893 3.352 -11.992 1.00 95.06 196 PRO A C 1
ATOM 1527 O O . PRO A 1 196 ? 3.571 2.525 -12.603 1.00 95.06 196 PRO A O 1
ATOM 1530 N N . ALA A 1 197 ? 1.573 3.397 -12.084 1.00 94.94 197 ALA A N 1
ATOM 1531 C CA . ALA A 1 197 ? 0.785 2.533 -12.944 1.00 94.94 197 ALA A CA 1
ATOM 1532 C C . ALA A 1 197 ? 0.858 2.940 -14.421 1.00 94.94 197 ALA A C 1
ATOM 1534 O O . ALA A 1 197 ? 0.510 2.152 -15.290 1.00 94.94 197 ALA A O 1
ATOM 1535 N N . SER A 1 198 ? 1.297 4.167 -14.718 1.00 93.50 198 SER A N 1
ATOM 1536 C CA . SER A 1 198 ? 1.414 4.701 -16.076 1.00 93.50 198 SER A CA 1
ATOM 1537 C C . SER A 1 198 ? 2.576 5.689 -16.185 1.00 93.50 198 SER A C 1
ATOM 1539 O O . SER A 1 198 ? 3.062 6.221 -15.188 1.00 93.50 198 SER A O 1
ATOM 1541 N N . ILE A 1 199 ? 2.971 6.041 -17.408 1.00 92.25 199 ILE A N 1
ATOM 1542 C CA . ILE A 1 199 ? 3.931 7.137 -17.623 1.00 92.25 199 ILE A CA 1
ATOM 1543 C C . ILE A 1 199 ? 3.369 8.471 -17.100 1.00 92.25 199 ILE A C 1
ATOM 1545 O O . ILE A 1 199 ? 4.115 9.292 -16.572 1.00 92.25 199 ILE A O 1
ATOM 1549 N N . SER A 1 200 ? 2.056 8.697 -17.223 1.00 89.38 200 SER A N 1
ATOM 1550 C CA . SER A 1 200 ? 1.420 9.985 -16.915 1.00 89.38 200 SER A CA 1
ATOM 1551 C C . SER A 1 200 ? 1.361 10.349 -15.434 1.00 89.38 200 SER A C 1
ATOM 1553 O O . SER A 1 200 ? 1.174 11.521 -15.114 1.00 89.38 200 SER A O 1
ATOM 1555 N N . ASN A 1 201 ? 1.514 9.378 -14.535 1.00 89.56 201 ASN A N 1
ATOM 1556 C CA . ASN A 1 201 ? 1.370 9.596 -13.098 1.00 89.56 201 ASN A CA 1
ATOM 1557 C C . ASN A 1 201 ? 2.632 9.258 -12.283 1.00 89.56 201 ASN A C 1
ATOM 1559 O O . ASN A 1 201 ? 2.568 9.161 -11.057 1.00 89.56 201 ASN A O 1
ATOM 1563 N N . GLY A 1 202 ? 3.779 9.138 -12.959 1.00 88.31 202 GLY A N 1
ATOM 1564 C CA . GLY A 1 202 ? 5.116 9.123 -12.363 1.00 88.31 202 GLY A CA 1
ATOM 1565 C C . GLY A 1 202 ? 5.948 10.332 -12.800 1.00 88.31 202 GLY A C 1
ATOM 1566 O O . GLY A 1 202 ? 5.589 11.045 -13.742 1.00 88.31 202 GLY A O 1
ATOM 1567 N N . ALA A 1 203 ? 7.081 10.574 -12.136 1.00 91.69 203 ALA A N 1
ATOM 1568 C CA . ALA A 1 203 ? 8.081 11.488 -12.678 1.00 91.69 203 ALA A CA 1
ATOM 1569 C C . ALA A 1 203 ? 8.790 10.827 -13.880 1.00 91.69 203 ALA A C 1
ATOM 1571 O O . ALA A 1 203 ? 8.752 9.598 -14.024 1.00 91.69 203 ALA A O 1
ATOM 1572 N N . PRO A 1 204 ? 9.441 11.606 -14.767 1.00 90.19 204 PRO A N 1
ATOM 1573 C CA . PRO A 1 204 ? 10.196 11.037 -15.878 1.00 90.19 204 PRO A CA 1
ATOM 1574 C C . PRO A 1 204 ? 11.189 9.979 -15.387 1.00 90.19 204 PRO A C 1
ATOM 1576 O O . PRO A 1 204 ? 12.052 10.284 -14.571 1.00 90.19 204 PRO A O 1
ATOM 1579 N N . GLY A 1 205 ? 11.057 8.750 -15.893 1.00 90.75 205 GLY A N 1
ATOM 1580 C CA . GLY A 1 205 ? 11.936 7.638 -15.530 1.00 90.75 205 GLY A CA 1
ATOM 1581 C C . GLY A 1 205 ? 11.455 6.731 -14.395 1.00 90.75 205 GLY A C 1
ATOM 1582 O O . GLY A 1 205 ? 12.065 5.686 -14.185 1.00 90.75 205 GLY A O 1
ATOM 1583 N N . ASP A 1 206 ? 10.367 7.072 -13.700 1.00 93.94 206 ASP A N 1
ATOM 1584 C CA . ASP A 1 206 ? 9.824 6.231 -12.619 1.00 93.94 206 ASP A CA 1
ATOM 1585 C C . ASP A 1 206 ? 9.061 5.010 -13.154 1.00 93.94 206 ASP A C 1
ATOM 1587 O O . ASP A 1 206 ? 9.083 3.938 -12.554 1.00 93.94 206 ASP A O 1
ATOM 1591 N N . TYR A 1 207 ? 8.376 5.165 -14.291 1.00 94.94 207 TYR A N 1
ATOM 1592 C CA . TYR A 1 207 ? 7.626 4.080 -14.920 1.00 94.94 207 TYR A CA 1
ATOM 1593 C C . TYR A 1 207 ? 8.565 3.060 -15.565 1.00 94.94 207 TYR A C 1
ATOM 1595 O O . TYR A 1 207 ? 9.351 3.387 -16.458 1.00 94.94 207 TYR A O 1
ATOM 1603 N N . ILE A 1 208 ? 8.445 1.805 -15.133 1.00 95.38 208 ILE A N 1
ATOM 1604 C CA . ILE A 1 208 ? 9.151 0.678 -15.737 1.00 95.38 208 ILE A CA 1
ATOM 1605 C C . ILE A 1 208 ? 8.358 0.237 -16.965 1.00 95.38 208 ILE A C 1
ATOM 1607 O O . ILE A 1 208 ? 7.243 -0.256 -16.853 1.00 95.38 208 ILE A O 1
ATOM 1611 N N . THR A 1 209 ? 8.927 0.403 -18.157 1.00 93.75 209 THR A N 1
ATOM 1612 C CA . THR A 1 209 ? 8.257 -0.039 -19.390 1.00 93.75 209 THR A CA 1
ATOM 1613 C C . THR A 1 209 ? 8.075 -1.557 -19.415 1.00 93.75 209 THR A C 1
ATOM 1615 O O . THR A 1 209 ? 8.830 -2.295 -18.773 1.00 93.75 209 THR A O 1
ATOM 1618 N N . VAL A 1 210 ? 7.115 -2.051 -20.200 1.00 91.50 210 VAL A N 1
ATOM 1619 C CA . VAL A 1 210 ? 6.828 -3.492 -20.283 1.00 91.50 210 VAL A CA 1
ATOM 1620 C C . VAL A 1 210 ? 8.046 -4.285 -20.766 1.00 91.50 210 VAL A C 1
ATOM 1622 O O . VAL A 1 210 ? 8.343 -5.350 -20.228 1.00 91.50 210 VAL A O 1
ATOM 1625 N N . GLY A 1 211 ? 8.826 -3.733 -21.696 1.00 91.00 211 GLY A N 1
ATOM 1626 C CA . GLY A 1 211 ? 10.078 -4.316 -22.171 1.00 91.00 211 GLY A CA 1
ATOM 1627 C C . GLY A 1 211 ? 11.160 -4.432 -21.091 1.00 91.00 211 GLY A C 1
ATOM 1628 O O . GLY A 1 211 ? 12.041 -5.282 -21.194 1.00 91.00 211 GLY A O 1
ATOM 1629 N N . ASN A 1 212 ? 11.090 -3.626 -20.026 1.00 94.44 212 ASN A N 1
ATOM 1630 C CA . ASN A 1 212 ? 12.002 -3.713 -18.884 1.00 94.44 212 ASN A CA 1
ATOM 1631 C C . ASN A 1 212 ? 11.435 -4.523 -17.706 1.00 94.44 212 ASN A C 1
ATOM 1633 O O . ASN A 1 212 ? 12.233 -5.034 -16.912 1.00 94.44 212 ASN A O 1
ATOM 1637 N N . LEU A 1 213 ? 10.107 -4.674 -17.598 1.00 93.50 213 LEU A N 1
ATOM 1638 C CA . LEU A 1 213 ? 9.432 -5.357 -16.487 1.00 93.50 213 LEU A CA 1
ATOM 1639 C C . LEU A 1 213 ? 9.989 -6.754 -16.222 1.00 93.50 213 LEU A C 1
ATOM 1641 O O . LEU A 1 213 ? 10.274 -7.079 -15.075 1.00 93.50 213 LEU A O 1
ATOM 1645 N N . GLY A 1 214 ? 10.190 -7.562 -17.267 1.00 93.56 214 GLY A N 1
ATOM 1646 C CA . GLY A 1 214 ? 10.689 -8.930 -17.106 1.00 93.56 214 GLY A CA 1
ATOM 1647 C C . GLY A 1 214 ? 12.034 -8.973 -16.375 1.00 93.56 214 GLY A C 1
ATOM 1648 O O . GLY A 1 214 ? 12.182 -9.629 -15.343 1.00 93.56 214 GLY A O 1
ATOM 1649 N N . SER A 1 215 ? 13.005 -8.189 -16.853 1.00 94.75 215 SER A N 1
ATOM 1650 C CA . SER A 1 215 ? 14.314 -8.071 -16.198 1.00 94.75 215 SER A CA 1
ATOM 1651 C C . SER A 1 215 ? 14.218 -7.507 -14.776 1.00 94.75 215 SER A C 1
ATOM 1653 O O . SER A 1 215 ? 14.928 -7.972 -13.883 1.00 94.75 215 SER A O 1
ATOM 1655 N N . ALA A 1 216 ? 13.316 -6.546 -14.554 1.00 96.19 216 ALA A N 1
ATOM 1656 C CA . ALA A 1 216 ? 13.149 -5.891 -13.267 1.00 96.19 216 ALA A CA 1
ATOM 1657 C C . ALA A 1 216 ? 12.565 -6.836 -12.221 1.00 96.19 216 ALA A C 1
ATOM 1659 O O . ALA A 1 216 ? 13.155 -7.018 -11.159 1.00 96.19 216 ALA A O 1
ATOM 1660 N N . LEU A 1 217 ? 11.454 -7.495 -12.548 1.00 95.44 217 LEU A N 1
ATOM 1661 C CA . LEU A 1 217 ? 10.792 -8.458 -11.675 1.00 95.44 217 LEU A CA 1
ATOM 1662 C C . LEU A 1 217 ? 11.682 -9.671 -11.407 1.00 95.44 217 LEU A C 1
ATOM 1664 O O . LEU A 1 217 ? 11.768 -10.111 -10.265 1.00 95.44 217 LEU A O 1
ATOM 1668 N N . SER A 1 218 ? 12.409 -10.160 -12.417 1.00 95.31 218 SER A N 1
ATOM 1669 C CA . SER A 1 218 ? 13.370 -11.248 -12.226 1.00 95.31 218 SER A CA 1
ATOM 1670 C C . SER A 1 218 ? 14.460 -10.869 -11.223 1.00 95.31 218 SER A C 1
ATOM 1672 O O . SER A 1 218 ? 14.684 -11.612 -10.266 1.00 95.31 218 SER A O 1
ATOM 1674 N N . ARG A 1 219 ? 15.090 -9.693 -11.374 1.00 96.25 219 ARG A N 1
ATOM 1675 C CA . ARG A 1 219 ? 16.130 -9.235 -10.441 1.00 96.25 219 ARG A CA 1
ATOM 1676 C C . ARG A 1 219 ? 15.574 -8.979 -9.041 1.00 96.25 219 ARG A C 1
ATOM 1678 O O . ARG A 1 219 ? 16.168 -9.453 -8.078 1.00 96.25 219 ARG A O 1
ATOM 1685 N N . LEU A 1 220 ? 14.442 -8.286 -8.926 1.00 95.94 220 LEU A N 1
ATOM 1686 C CA . LEU A 1 220 ? 13.787 -8.017 -7.642 1.00 95.94 220 LEU A CA 1
ATOM 1687 C C . LEU A 1 220 ? 13.406 -9.313 -6.917 1.00 95.94 220 LEU A C 1
ATOM 1689 O O . LEU A 1 220 ? 13.634 -9.423 -5.719 1.00 95.94 220 LEU A O 1
ATOM 1693 N N . SER A 1 221 ? 12.910 -10.321 -7.641 1.00 94.50 221 SER A N 1
ATOM 1694 C CA . SER A 1 221 ? 12.499 -11.606 -7.059 1.00 94.50 221 SER A CA 1
ATOM 1695 C C . SER A 1 221 ? 13.628 -12.425 -6.431 1.00 94.50 221 SER A C 1
ATOM 1697 O O . SER A 1 221 ? 13.351 -13.334 -5.652 1.00 94.50 221 SER A O 1
ATOM 1699 N N . ASN A 1 222 ? 14.887 -12.093 -6.732 1.00 94.31 222 ASN A N 1
ATOM 1700 C CA . ASN A 1 222 ? 16.057 -12.713 -6.109 1.00 94.31 222 ASN A CA 1
ATOM 1701 C C . ASN A 1 222 ? 16.477 -12.026 -4.797 1.00 94.31 222 ASN A C 1
ATOM 1703 O O . ASN A 1 222 ? 17.402 -12.498 -4.138 1.00 94.31 222 ASN A O 1
ATOM 1707 N N . LEU A 1 223 ? 15.833 -10.918 -4.416 1.00 93.56 223 LEU A N 1
ATOM 1708 C CA . LEU A 1 223 ? 16.135 -10.180 -3.192 1.00 93.56 223 LEU A CA 1
ATOM 1709 C C . LEU A 1 223 ? 15.222 -10.641 -2.053 1.00 93.56 223 LEU A C 1
ATOM 1711 O O . LEU A 1 223 ? 14.012 -10.780 -2.215 1.00 93.56 223 LEU A O 1
ATOM 1715 N N . THR A 1 224 ? 15.816 -10.886 -0.888 1.00 90.62 224 THR A N 1
ATOM 1716 C CA . THR A 1 224 ? 15.226 -11.677 0.204 1.00 90.62 224 THR A CA 1
ATOM 1717 C C . THR A 1 224 ? 13.951 -11.105 0.817 1.00 90.62 224 THR A C 1
ATOM 1719 O O . THR A 1 224 ? 13.132 -11.875 1.315 1.00 90.62 224 THR A O 1
ATOM 1722 N N . SER A 1 225 ? 13.773 -9.785 0.792 1.00 93.44 225 SER A N 1
ATOM 1723 C CA . SER A 1 225 ? 12.592 -9.124 1.360 1.00 93.44 225 SER A CA 1
ATOM 1724 C C . SER A 1 225 ? 11.571 -8.715 0.295 1.00 93.44 225 SER A C 1
ATOM 1726 O O . SER A 1 225 ? 10.483 -8.260 0.644 1.00 93.44 225 SER A O 1
ATOM 1728 N N . PHE A 1 226 ? 11.869 -8.881 -1.000 1.00 96.56 226 PHE A N 1
ATOM 1729 C CA . PHE A 1 226 ? 10.922 -8.552 -2.064 1.00 96.56 226 PHE A CA 1
ATOM 1730 C C . PHE A 1 226 ? 9.712 -9.487 -2.031 1.00 96.56 226 PHE A C 1
ATOM 1732 O O . PHE A 1 226 ? 9.847 -10.708 -2.035 1.00 96.56 226 PHE A O 1
ATOM 1739 N N . SER A 1 227 ? 8.516 -8.905 -2.005 1.00 95.56 227 SER A N 1
ATOM 1740 C CA . SER A 1 227 ? 7.267 -9.654 -1.829 1.00 95.56 227 SER A CA 1
ATOM 1741 C C . SER A 1 227 ? 6.164 -9.285 -2.817 1.00 95.56 227 SER A C 1
ATOM 1743 O O . SER A 1 227 ? 5.144 -9.969 -2.862 1.00 95.56 227 SER A O 1
ATOM 1745 N N . GLY A 1 228 ? 6.345 -8.240 -3.627 1.00 95.62 228 GLY A N 1
ATOM 1746 C CA . GLY A 1 228 ? 5.310 -7.803 -4.557 1.00 95.62 228 GLY A CA 1
ATOM 1747 C C . GLY A 1 228 ? 5.529 -6.415 -5.137 1.00 95.62 228 GLY A C 1
ATOM 1748 O O . GLY A 1 228 ? 6.530 -5.751 -4.867 1.00 95.62 228 GLY A O 1
ATOM 1749 N N . ILE A 1 229 ? 4.545 -5.977 -5.918 1.00 96.62 229 ILE A N 1
ATOM 1750 C CA . ILE A 1 229 ? 4.445 -4.626 -6.469 1.00 96.62 229 ILE A CA 1
ATOM 1751 C C . ILE A 1 229 ? 3.179 -3.964 -5.925 1.00 96.62 229 ILE A C 1
ATOM 1753 O O . ILE A 1 229 ? 2.142 -4.613 -5.791 1.00 96.62 229 ILE A O 1
ATOM 1757 N N . THR A 1 230 ? 3.258 -2.671 -5.636 1.00 96.06 230 THR A N 1
ATOM 1758 C CA . THR A 1 230 ? 2.102 -1.789 -5.434 1.00 96.06 230 THR A CA 1
ATOM 1759 C C . THR A 1 230 ? 2.082 -0.753 -6.555 1.00 96.06 230 THR A C 1
ATOM 1761 O O . THR A 1 230 ? 3.130 -0.360 -7.068 1.00 96.06 230 THR A O 1
ATOM 1764 N N . LEU A 1 231 ? 0.892 -0.324 -6.978 1.00 95.62 231 LEU A N 1
ATOM 1765 C CA . LEU A 1 231 ? 0.738 0.617 -8.086 1.00 95.62 231 LEU A CA 1
ATOM 1766 C C . LEU A 1 231 ? 0.023 1.884 -7.630 1.00 95.62 231 LEU A C 1
ATOM 1768 O O . LEU A 1 231 ? -1.057 1.825 -7.043 1.00 95.62 231 LEU A O 1
ATOM 1772 N N . TRP A 1 232 ? 0.619 3.028 -7.944 1.00 91.00 232 TRP A N 1
ATOM 1773 C CA . TRP A 1 232 ? -0.027 4.331 -7.878 1.00 91.00 232 TRP A CA 1
ATOM 1774 C C . TRP A 1 232 ? -0.472 4.705 -9.287 1.00 91.00 232 TRP A C 1
ATOM 1776 O O . TRP A 1 232 ? 0.382 4.933 -10.133 1.00 91.00 232 TRP A O 1
ATOM 1786 N N . GLU A 1 233 ? -1.754 4.763 -9.634 1.00 87.75 233 GLU A N 1
ATOM 1787 C CA . GLU A 1 233 ? -2.919 4.247 -8.909 1.00 87.75 233 GLU A CA 1
ATOM 1788 C C . GLU A 1 233 ? -3.902 3.609 -9.905 1.00 87.75 233 GLU A C 1
ATOM 1790 O O . GLU A 1 233 ? -3.588 3.480 -11.090 1.00 87.75 233 GLU A O 1
ATOM 1795 N N . PHE A 1 234 ? -5.061 3.157 -9.424 1.00 87.31 234 PHE A N 1
ATOM 1796 C CA . PHE A 1 234 ? -5.989 2.349 -10.211 1.00 87.31 234 PHE A CA 1
ATOM 1797 C C . PHE A 1 234 ? -6.492 3.043 -11.481 1.00 87.31 234 PHE A C 1
ATOM 1799 O O . PHE A 1 234 ? -6.525 2.405 -12.529 1.00 87.31 234 PHE A O 1
ATOM 1806 N N . SER A 1 235 ? -6.875 4.323 -11.428 1.00 84.81 235 SER A N 1
ATOM 1807 C CA . SER A 1 235 ? -7.415 5.008 -12.611 1.00 84.81 235 SER A CA 1
ATOM 1808 C C . SER A 1 235 ? -6.384 5.117 -13.741 1.00 84.81 235 SER A C 1
ATOM 1810 O O . SER A 1 235 ? -6.713 4.906 -14.908 1.00 84.81 235 SER A O 1
ATOM 1812 N N . ALA A 1 236 ? -5.120 5.350 -13.389 1.00 90.12 236 ALA A N 1
ATOM 1813 C CA . ALA A 1 236 ? -4.005 5.346 -14.320 1.00 90.12 236 ALA A CA 1
ATOM 1814 C C . ALA A 1 236 ? -3.686 3.942 -14.852 1.00 90.12 236 ALA A C 1
ATOM 1816 O O . ALA A 1 236 ? -3.385 3.812 -16.036 1.00 90.12 236 ALA A O 1
ATOM 1817 N N . ASP A 1 237 ? -3.768 2.901 -14.014 1.00 91.94 237 ASP A N 1
ATOM 1818 C CA . ASP A 1 237 ? -3.598 1.510 -14.461 1.00 91.94 237 ASP A CA 1
ATOM 1819 C C . ASP A 1 237 ? -4.685 1.111 -15.457 1.00 91.94 237 ASP A C 1
ATOM 1821 O O . ASP A 1 237 ? -4.398 0.588 -16.528 1.00 91.94 237 ASP A O 1
ATOM 1825 N N . TYR A 1 238 ? -5.938 1.424 -15.125 1.00 87.81 238 TYR A N 1
ATOM 1826 C CA . TYR A 1 238 ? -7.108 1.117 -15.937 1.00 87.81 238 TYR A CA 1
ATOM 1827 C C . TYR A 1 238 ? -7.017 1.731 -17.340 1.00 87.81 238 TYR A C 1
ATOM 1829 O O . TYR A 1 238 ? -7.421 1.114 -18.322 1.00 87.81 238 TYR A O 1
ATOM 1837 N N . GLN A 1 239 ? -6.457 2.938 -17.443 1.00 90.00 239 GLN A N 1
ATOM 1838 C CA . GLN A 1 239 ? -6.234 3.614 -18.722 1.00 90.00 239 GLN A CA 1
ATOM 1839 C C . GLN A 1 239 ? -4.953 3.158 -19.435 1.00 90.00 239 GLN A C 1
ATOM 1841 O O . GLN A 1 239 ? -4.795 3.406 -20.632 1.00 90.00 239 GLN A O 1
ATOM 1846 N N . ASN A 1 240 ? -4.028 2.506 -18.729 1.00 91.44 240 ASN A N 1
ATOM 1847 C CA . ASN A 1 240 ? -2.765 2.056 -19.287 1.00 91.44 240 ASN A CA 1
ATOM 1848 C C . ASN A 1 240 ? -2.883 0.626 -19.827 1.00 91.44 240 ASN A C 1
ATOM 1850 O O . ASN A 1 240 ? -2.695 -0.350 -19.101 1.00 91.44 240 ASN A O 1
ATOM 1854 N N . LEU A 1 241 ? -3.131 0.522 -21.134 1.00 92.38 241 LEU A N 1
ATOM 1855 C CA . LEU A 1 241 ? -3.108 -0.726 -21.903 1.00 92.38 241 LEU A CA 1
ATOM 1856 C C . LEU A 1 241 ? -1.833 -0.764 -22.768 1.00 92.38 241 LEU A C 1
ATOM 1858 O O . LEU A 1 241 ? -1.881 -0.430 -23.956 1.00 92.38 241 LEU A O 1
ATOM 1862 N N . PRO A 1 242 ? -0.663 -1.117 -22.200 1.00 89.31 242 PRO A N 1
ATOM 1863 C CA . PRO A 1 242 ? 0.632 -0.825 -22.819 1.00 89.31 242 PRO A CA 1
ATOM 1864 C C . PRO A 1 242 ? 0.976 -1.703 -24.032 1.00 89.31 242 PRO A C 1
ATOM 1866 O O . PRO A 1 242 ? 1.926 -1.400 -24.753 1.00 89.31 242 PRO A O 1
ATOM 1869 N N . CYS A 1 243 ? 0.233 -2.783 -24.276 1.00 87.88 243 CYS A N 1
ATOM 1870 C CA . CYS A 1 243 ? 0.557 -3.794 -25.280 1.00 87.88 243 CYS A CA 1
ATOM 1871 C C . CYS A 1 243 ? -0.561 -3.930 -26.320 1.00 87.88 243 CYS A C 1
ATOM 1873 O O . CYS A 1 243 ? -1.662 -4.401 -26.034 1.00 87.88 243 CYS A O 1
ATOM 1875 N N . SER A 1 244 ? -0.256 -3.577 -27.570 1.00 82.31 244 SER A N 1
ATOM 1876 C CA . SER A 1 244 ? -1.222 -3.584 -28.681 1.00 82.31 244 SER A CA 1
ATOM 1877 C C . SER A 1 244 ? -1.682 -4.979 -29.117 1.00 82.31 244 SER A C 1
ATOM 1879 O O . SER A 1 244 ? -2.720 -5.111 -29.765 1.00 82.31 244 SER A O 1
ATOM 1881 N N . ASN A 1 245 ? -0.922 -6.022 -28.782 1.00 77.44 245 ASN A N 1
ATOM 1882 C CA . ASN A 1 245 ? -1.208 -7.418 -29.110 1.00 77.44 245 ASN A CA 1
ATOM 1883 C C . ASN A 1 245 ? -1.886 -8.183 -27.959 1.00 77.44 245 ASN A C 1
ATOM 1885 O O . ASN A 1 245 ? -2.378 -9.286 -28.178 1.00 77.44 245 ASN A O 1
ATOM 1889 N N . THR A 1 246 ? -1.942 -7.606 -26.757 1.00 68.06 246 THR A N 1
ATOM 1890 C CA . THR A 1 246 ? -2.628 -8.178 -25.589 1.00 68.06 246 THR A CA 1
ATOM 1891 C C . THR A 1 246 ? -3.777 -7.268 -25.161 1.00 68.06 246 THR A C 1
ATOM 1893 O O . THR A 1 246 ? -3.905 -7.011 -23.970 1.00 68.06 246 THR A O 1
ATOM 1896 N N . LYS A 1 247 ? -4.552 -6.752 -26.136 1.00 62.22 247 LYS A N 1
ATOM 1897 C CA . LYS A 1 247 ? -5.464 -5.575 -26.110 1.00 62.22 247 LYS A CA 1
ATOM 1898 C C . LYS A 1 247 ? -6.412 -5.377 -24.907 1.00 62.22 247 LYS A C 1
ATOM 1900 O O . LYS A 1 247 ? -7.167 -4.414 -24.904 1.00 62.22 247 LYS A O 1
ATOM 1905 N N . GLU A 1 248 ? -6.382 -6.234 -23.902 1.00 75.50 248 GLU A N 1
ATOM 1906 C CA . GLU A 1 248 ? -7.275 -6.248 -22.749 1.00 75.50 248 GLU A CA 1
ATOM 1907 C C . GLU A 1 248 ? -6.541 -6.272 -21.396 1.00 75.50 248 GLU A C 1
ATOM 1909 O O . GLU A 1 248 ? -7.209 -6.267 -20.367 1.00 75.50 248 GLU A O 1
ATOM 1914 N N . LEU A 1 249 ? -5.198 -6.301 -21.361 1.00 88.62 249 LEU A N 1
ATOM 1915 C CA . LEU A 1 249 ? -4.446 -6.316 -20.100 1.00 88.62 249 LEU A CA 1
ATOM 1916 C C . LEU A 1 249 ? -3.897 -4.936 -19.724 1.00 88.62 249 LEU A C 1
ATOM 1918 O O . LEU A 1 249 ? -3.117 -4.345 -20.477 1.00 88.62 249 LEU A O 1
ATOM 1922 N N . SER A 1 250 ? -4.248 -4.473 -18.524 1.00 92.44 250 SER A N 1
ATOM 1923 C CA . SER A 1 250 ? -3.606 -3.334 -17.870 1.00 92.44 250 SER A CA 1
ATOM 1924 C C . SER A 1 250 ? -2.167 -3.650 -17.462 1.00 92.44 250 SER A C 1
ATOM 1926 O O . SER A 1 250 ? -1.752 -4.813 -17.375 1.00 92.44 250 SER A O 1
ATOM 1928 N N . TYR A 1 251 ? -1.392 -2.611 -17.161 1.00 93.62 251 TYR A N 1
ATOM 1929 C CA . TYR A 1 251 ? -0.029 -2.756 -16.652 1.00 93.62 251 TYR A CA 1
ATOM 1930 C C . TYR A 1 251 ? 0.040 -3.607 -15.368 1.00 93.62 251 TYR A C 1
ATOM 1932 O O . TYR A 1 251 ? 0.870 -4.514 -15.263 1.00 93.62 251 TYR A O 1
ATOM 1940 N N . GLY A 1 252 ? -0.884 -3.409 -14.428 1.00 94.38 252 GLY A N 1
ATOM 1941 C CA . GLY A 1 252 ? -1.012 -4.217 -13.219 1.00 94.38 252 GLY A CA 1
ATOM 1942 C C . GLY A 1 252 ? -1.391 -5.670 -13.489 1.00 94.38 252 GLY A C 1
ATOM 1943 O O . GLY A 1 252 ? -0.843 -6.570 -12.848 1.00 94.38 252 GLY A O 1
ATOM 1944 N N . GLN A 1 253 ? -2.256 -5.934 -14.470 1.00 92.56 253 GLN A N 1
ATOM 1945 C CA . GLN A 1 253 ? -2.591 -7.304 -14.873 1.00 92.56 253 GLN A CA 1
ATOM 1946 C C . GLN A 1 253 ? -1.393 -8.026 -15.504 1.00 92.56 253 GLN A C 1
ATOM 1948 O O . GLN A 1 253 ? -1.178 -9.207 -15.223 1.00 92.56 253 GLN A O 1
ATOM 1953 N N . ILE A 1 254 ? -0.574 -7.320 -16.289 1.00 92.06 254 ILE A N 1
ATOM 1954 C CA . ILE A 1 254 ? 0.680 -7.854 -16.841 1.00 92.06 254 ILE A CA 1
ATOM 1955 C C . ILE A 1 254 ? 1.647 -8.235 -15.714 1.00 92.06 254 ILE A C 1
ATOM 1957 O O . ILE A 1 254 ? 2.167 -9.353 -15.700 1.00 92.06 254 ILE A O 1
ATOM 1961 N N . ILE A 1 255 ? 1.862 -7.340 -14.743 1.00 94.31 255 ILE A N 1
ATOM 1962 C CA . ILE A 1 255 ? 2.716 -7.617 -13.578 1.00 94.31 255 ILE A CA 1
ATOM 1963 C C . ILE A 1 255 ? 2.192 -8.832 -12.808 1.00 94.31 255 ILE A C 1
ATOM 1965 O O . ILE A 1 255 ? 2.966 -9.732 -12.477 1.00 94.31 255 ILE A O 1
ATOM 1969 N N . TYR A 1 256 ? 0.881 -8.894 -12.561 1.00 91.75 256 TYR A N 1
ATOM 1970 C CA . TYR A 1 256 ? 0.261 -10.016 -11.862 1.00 91.75 256 TYR A CA 1
ATOM 1971 C C . TYR A 1 256 ? 0.506 -11.352 -12.574 1.00 91.75 256 TYR A C 1
ATOM 1973 O O . TYR A 1 256 ? 0.910 -12.318 -11.925 1.00 91.75 256 TYR A O 1
ATOM 1981 N N . GLN A 1 257 ? 0.321 -11.421 -13.895 1.00 89.69 257 GLN A N 1
ATOM 1982 C CA . GLN A 1 257 ? 0.596 -12.637 -14.667 1.00 89.69 257 GLN A CA 1
ATOM 1983 C C . GLN A 1 257 ? 2.071 -13.051 -14.567 1.00 89.69 257 GLN A C 1
ATOM 1985 O O . GLN A 1 257 ? 2.367 -14.202 -14.245 1.00 89.69 257 GLN A O 1
ATOM 1990 N N . MET A 1 258 ? 3.004 -12.107 -14.744 1.00 90.44 258 MET A N 1
ATOM 1991 C CA . MET A 1 258 ? 4.440 -12.396 -14.641 1.00 90.44 258 MET A CA 1
ATOM 1992 C C . MET A 1 258 ? 4.831 -12.944 -13.263 1.00 90.44 258 MET A C 1
ATOM 1994 O O . MET A 1 258 ? 5.608 -13.898 -13.166 1.00 90.44 258 MET A O 1
ATOM 1998 N N . MET A 1 259 ? 4.300 -12.346 -12.192 1.00 90.94 259 MET A N 1
ATOM 1999 C CA . MET A 1 259 ? 4.629 -12.725 -10.818 1.00 90.94 259 MET A CA 1
ATOM 2000 C C . MET A 1 259 ? 3.952 -14.028 -10.379 1.00 90.94 259 MET A C 1
ATOM 2002 O O . MET A 1 259 ? 4.604 -14.864 -9.754 1.00 90.94 259 MET A O 1
ATOM 2006 N N . SER A 1 260 ? 2.674 -14.224 -10.713 1.00 88.56 260 SER A N 1
ATOM 2007 C CA . SER A 1 260 ? 1.910 -15.421 -10.325 1.00 88.56 260 SER A CA 1
ATOM 2008 C C . SER A 1 260 ? 2.430 -16.687 -11.008 1.00 88.56 260 SER A C 1
ATOM 2010 O O . SER A 1 260 ? 2.551 -17.729 -10.365 1.00 88.56 260 SER A O 1
ATOM 2012 N N . GLU A 1 261 ? 2.826 -16.591 -12.278 1.00 89.06 261 GLU A N 1
ATOM 2013 C CA . GLU A 1 261 ? 3.399 -17.716 -13.021 1.00 89.06 261 GLU A CA 1
ATOM 2014 C C . GLU A 1 261 ? 4.908 -17.883 -12.808 1.00 89.06 261 GLU A C 1
ATOM 2016 O O . GLU A 1 261 ? 5.484 -18.876 -13.258 1.00 89.06 261 GLU A O 1
ATOM 2021 N N . LYS A 1 262 ? 5.566 -16.909 -12.161 1.00 86.00 262 LYS A N 1
ATOM 2022 C CA . LYS A 1 262 ? 7.033 -16.777 -12.112 1.00 86.00 262 LYS A CA 1
ATOM 2023 C C . LYS A 1 262 ? 7.671 -16.836 -13.508 1.00 86.00 262 LYS A C 1
ATOM 2025 O O . LYS A 1 262 ? 8.773 -17.358 -13.683 1.00 86.00 262 LYS A O 1
ATOM 2030 N N . LYS A 1 263 ? 6.968 -16.302 -14.511 1.00 89.44 263 LYS A N 1
ATOM 2031 C CA . LYS A 1 263 ? 7.427 -16.199 -15.899 1.00 89.44 263 LYS A CA 1
ATOM 2032 C C . LYS A 1 263 ? 7.621 -14.735 -16.246 1.00 89.44 263 LYS A C 1
ATOM 2034 O O . LYS A 1 263 ? 6.679 -14.016 -16.560 1.00 89.44 263 LYS A O 1
ATOM 2039 N N . TYR A 1 264 ? 8.870 -14.295 -16.230 1.00 88.06 264 TYR A N 1
ATOM 2040 C CA . TYR A 1 264 ? 9.232 -12.896 -16.461 1.00 88.06 264 TYR A CA 1
ATOM 2041 C C . TYR A 1 264 ? 9.434 -12.573 -17.946 1.00 88.06 264 TYR A C 1
ATOM 2043 O O . TYR A 1 264 ? 10.380 -11.890 -18.334 1.00 88.06 264 TYR A O 1
ATOM 2051 N N . THR A 1 265 ? 8.549 -13.100 -18.788 1.00 81.81 265 THR A N 1
ATOM 2052 C CA . THR A 1 265 ? 8.561 -12.913 -20.240 1.00 81.81 265 THR A CA 1
ATOM 2053 C C . THR A 1 265 ? 7.154 -12.594 -20.706 1.00 81.81 265 THR A C 1
ATOM 2055 O O . THR A 1 265 ? 6.219 -13.301 -20.339 1.00 81.81 265 THR A O 1
ATOM 2058 N N . ILE A 1 266 ? 7.010 -11.583 -21.557 1.00 77.19 266 ILE A N 1
ATOM 2059 C CA . ILE A 1 266 ? 5.748 -11.267 -22.222 1.00 77.19 266 ILE A CA 1
ATOM 2060 C C . ILE A 1 266 ? 6.001 -11.004 -23.698 1.00 77.19 266 ILE A C 1
ATOM 2062 O O . ILE A 1 266 ? 6.992 -10.376 -24.074 1.00 77.19 266 ILE A O 1
ATOM 2066 N N . THR A 1 267 ? 5.089 -11.465 -24.544 1.00 79.25 267 THR A N 1
ATOM 2067 C CA . THR A 1 267 ? 5.006 -10.982 -25.919 1.00 79.25 267 THR A CA 1
ATOM 2068 C C . THR A 1 267 ? 4.207 -9.688 -25.885 1.00 79.25 267 THR A C 1
ATOM 2070 O O . THR A 1 267 ? 2.987 -9.726 -25.759 1.00 79.25 267 THR A O 1
ATOM 2073 N N . CYS A 1 268 ? 4.889 -8.550 -25.959 1.00 81.31 268 CYS A N 1
ATOM 2074 C CA . CYS A 1 268 ? 4.265 -7.233 -25.979 1.00 81.31 268 CYS A CA 1
ATOM 2075 C C . CYS A 1 268 ? 4.796 -6.435 -27.166 1.00 81.31 268 CYS A C 1
ATOM 2077 O O . CYS A 1 268 ? 6.000 -6.208 -27.284 1.00 81.31 268 CYS A O 1
ATOM 2079 N N . THR A 1 269 ? 3.896 -5.993 -28.035 1.00 82.31 269 THR A N 1
ATOM 2080 C CA . THR A 1 269 ? 4.173 -4.921 -28.987 1.00 82.31 269 THR A CA 1
ATOM 2081 C C . THR A 1 269 ? 3.749 -3.623 -28.317 1.00 82.31 269 THR A C 1
ATOM 2083 O O . THR A 1 269 ? 2.556 -3.298 -28.306 1.00 82.31 269 THR A O 1
ATOM 2086 N N . GLU A 1 270 ? 4.717 -2.942 -27.696 1.00 76.44 270 GLU A N 1
ATOM 2087 C CA . GLU A 1 270 ? 4.471 -1.698 -26.962 1.00 76.44 270 GLU A CA 1
ATOM 2088 C C . GLU A 1 270 ? 3.795 -0.662 -27.866 1.00 76.44 270 GLU A C 1
ATOM 2090 O O . GLU A 1 270 ? 4.169 -0.479 -29.026 1.00 76.44 270 GLU A O 1
ATOM 2095 N N . VAL A 1 271 ? 2.771 0.002 -27.334 1.00 76.38 271 VAL A N 1
ATOM 2096 C CA . VAL A 1 271 ? 2.129 1.128 -28.015 1.00 76.38 271 VAL A CA 1
ATOM 2097 C C . VAL A 1 271 ? 3.080 2.324 -27.956 1.00 76.38 271 VAL A C 1
ATOM 2099 O O . VAL A 1 271 ? 3.501 2.725 -26.871 1.00 76.38 271 VAL A O 1
ATOM 2102 N N . GLU A 1 272 ? 3.414 2.921 -29.103 1.00 68.31 272 GLU A N 1
ATOM 2103 C CA . GLU A 1 272 ? 4.208 4.153 -29.131 1.00 68.31 272 GLU A CA 1
ATOM 2104 C C . GLU A 1 272 ? 3.445 5.288 -28.435 1.00 68.31 272 GLU A C 1
ATOM 2106 O O . GLU A 1 272 ? 2.497 5.861 -28.974 1.00 68.31 272 GLU A O 1
ATOM 2111 N N . THR A 1 273 ? 3.865 5.654 -27.225 1.00 57.28 273 THR A N 1
ATOM 2112 C CA . THR A 1 273 ? 3.374 6.866 -26.569 1.00 57.28 273 THR A CA 1
ATOM 2113 C C . THR A 1 273 ? 4.115 8.067 -27.147 1.00 57.28 273 THR A C 1
ATOM 2115 O O . THR A 1 273 ? 5.257 8.346 -26.772 1.00 57.28 273 THR A O 1
ATOM 2118 N N . THR A 1 274 ? 3.491 8.803 -28.069 1.00 42.22 274 THR A N 1
ATOM 2119 C CA . THR A 1 274 ? 4.025 10.091 -28.525 1.00 42.22 274 THR A CA 1
ATOM 2120 C C . THR A 1 274 ? 4.111 11.051 -27.341 1.00 42.22 274 THR A C 1
ATOM 2122 O O . THR A 1 274 ? 3.097 11.471 -26.787 1.00 42.22 274 THR A O 1
ATOM 2125 N N . ASN A 1 275 ? 5.337 11.423 -26.971 1.00 43.22 275 ASN A N 1
ATOM 2126 C CA . ASN A 1 275 ? 5.669 12.433 -25.964 1.00 43.22 275 ASN A CA 1
ATOM 2127 C C . ASN A 1 275 ? 5.290 13.852 -26.444 1.00 43.22 275 ASN A C 1
ATOM 2129 O O . ASN A 1 275 ? 6.128 14.747 -26.534 1.00 43.22 275 ASN A O 1
ATOM 2133 N N . THR A 1 276 ? 4.028 14.110 -26.781 1.00 33.34 276 THR A N 1
ATOM 2134 C CA . THR A 1 276 ? 3.560 15.469 -27.076 1.00 33.34 276 THR A CA 1
ATOM 2135 C C . THR A 1 276 ? 3.163 16.171 -25.787 1.00 33.34 276 THR A C 1
ATOM 2137 O O . THR A 1 276 ? 2.000 16.485 -25.555 1.00 33.34 276 THR A O 1
ATOM 2140 N N . ARG A 1 277 ? 4.156 16.486 -24.948 1.00 36.91 277 ARG A N 1
ATOM 2141 C CA . ARG A 1 277 ? 4.012 17.605 -24.015 1.00 36.91 277 ARG A CA 1
ATOM 2142 C C . ARG A 1 277 ? 4.160 18.874 -24.847 1.00 36.91 277 ARG A C 1
ATOM 2144 O O . ARG A 1 277 ? 5.272 19.319 -25.123 1.00 36.91 277 ARG A O 1
ATOM 2151 N N . SER A 1 278 ? 3.038 19.424 -25.305 1.00 32.78 278 SER A N 1
ATOM 2152 C CA . SER A 1 278 ? 3.005 20.736 -25.949 1.00 32.78 278 SER A CA 1
ATOM 2153 C C . SER A 1 278 ? 3.716 21.745 -25.047 1.00 32.78 278 SER A C 1
ATOM 2155 O O . SER A 1 278 ? 3.294 22.003 -23.918 1.00 32.78 278 SER A O 1
ATOM 2157 N N . LYS A 1 279 ? 4.835 22.272 -25.545 1.00 28.03 279 LYS A N 1
ATOM 2158 C CA . LYS A 1 279 ? 5.619 23.351 -24.942 1.00 28.03 279 LYS A CA 1
ATOM 2159 C C . LYS A 1 279 ? 4.663 24.490 -24.545 1.00 28.03 279 LYS A C 1
ATOM 2161 O O . LYS A 1 279 ? 3.839 24.863 -25.383 1.00 28.03 279 LYS A O 1
ATOM 2166 N N . PRO A 1 280 ? 4.738 25.069 -23.331 1.00 32.78 280 PRO A N 1
ATOM 2167 C CA . PRO A 1 280 ? 3.940 26.244 -23.015 1.00 32.78 280 PRO A CA 1
ATOM 2168 C C . PRO A 1 280 ? 4.323 27.349 -23.997 1.00 32.78 280 PRO A C 1
ATOM 2170 O O . PRO A 1 280 ? 5.485 27.755 -24.075 1.00 32.78 280 PRO A O 1
ATOM 2173 N N . ARG A 1 281 ? 3.352 27.795 -24.793 1.00 27.81 281 ARG A N 1
ATOM 2174 C CA . ARG A 1 281 ? 3.488 28.976 -25.639 1.00 27.81 281 ARG A CA 1
ATOM 2175 C C . ARG A 1 281 ? 3.727 30.159 -24.706 1.00 27.81 281 ARG A C 1
ATOM 2177 O O . ARG A 1 281 ? 2.885 30.463 -23.869 1.00 27.81 281 ARG A O 1
ATOM 2184 N N . SER A 1 282 ? 4.882 30.801 -24.827 1.00 28.39 282 SER A N 1
ATOM 2185 C CA . SER A 1 282 ? 5.185 32.049 -24.134 1.00 28.39 282 SER A CA 1
ATOM 2186 C C . SER A 1 282 ? 4.226 33.134 -24.624 1.00 28.39 282 SER A C 1
ATOM 2188 O O . SER A 1 282 ? 4.408 33.679 -25.712 1.00 28.39 282 SER A O 1
ATOM 2190 N N . THR A 1 283 ? 3.190 33.429 -23.847 1.00 28.55 283 THR A N 1
ATOM 2191 C CA . THR A 1 283 ? 2.353 34.617 -24.031 1.00 28.55 283 THR A CA 1
ATOM 2192 C C . THR A 1 283 ? 2.706 35.633 -22.958 1.00 28.55 283 THR A C 1
ATOM 2194 O O . THR A 1 283 ? 2.488 35.418 -21.768 1.00 28.55 283 THR A O 1
ATOM 2197 N N . THR A 1 284 ? 3.295 36.736 -23.406 1.00 27.56 284 THR A N 1
ATOM 2198 C CA . THR A 1 284 ? 3.502 37.973 -22.658 1.00 27.56 284 THR A CA 1
ATOM 2199 C C . THR A 1 284 ? 2.166 38.509 -22.147 1.00 27.56 284 THR A C 1
ATOM 2201 O O . THR A 1 284 ? 1.255 38.754 -22.934 1.00 27.56 284 THR A O 1
ATOM 2204 N N . ASN A 1 285 ? 2.063 38.703 -20.831 1.00 28.84 285 ASN A N 1
ATOM 2205 C CA . ASN A 1 285 ? 0.916 39.338 -20.189 1.00 28.84 285 ASN A CA 1
ATOM 2206 C C . ASN A 1 285 ? 0.921 40.850 -20.453 1.00 28.84 285 ASN A C 1
ATOM 2208 O O . ASN A 1 285 ? 1.882 41.547 -20.128 1.00 28.84 285 ASN A O 1
ATOM 2212 N N . SER A 1 286 ? -0.193 41.366 -20.961 1.00 26.86 286 SER A N 1
ATOM 2213 C CA . SER A 1 286 ? -0.625 42.744 -20.730 1.00 26.86 286 SER A CA 1
ATOM 2214 C C . SER A 1 286 ? -2.150 42.823 -20.770 1.00 26.86 286 SER A C 1
ATOM 2216 O O . SER A 1 286 ? -2.752 42.505 -21.787 1.00 26.86 286 SER A O 1
ATOM 2218 N N . GLY A 1 287 ? -2.732 43.291 -19.660 1.00 26.06 287 GLY A N 1
ATOM 2219 C CA . GLY A 1 287 ? -3.963 44.088 -19.639 1.00 26.06 287 GLY A CA 1
ATOM 2220 C C . GLY A 1 287 ? -5.320 43.372 -19.609 1.00 26.06 287 GLY A C 1
ATOM 2221 O O . GLY A 1 287 ? -5.808 42.938 -20.638 1.00 26.06 287 GLY A O 1
ATOM 2222 N N . ASN A 1 288 ? -5.945 43.416 -18.425 1.00 28.36 288 ASN A N 1
ATOM 2223 C CA . ASN A 1 288 ? -7.363 43.688 -18.119 1.00 28.36 288 ASN A CA 1
ATOM 2224 C C . ASN A 1 288 ? -8.512 43.021 -18.907 1.00 28.36 288 ASN A C 1
ATOM 2226 O O . ASN A 1 288 ? -8.684 43.243 -20.099 1.00 28.36 288 ASN A O 1
ATOM 2230 N N . GLY A 1 289 ? -9.458 42.450 -18.144 1.00 25.05 289 GLY A N 1
ATOM 2231 C CA . GLY A 1 289 ? -10.887 42.454 -18.493 1.00 25.05 289 GLY A CA 1
ATOM 2232 C C . GLY A 1 289 ? -11.611 41.126 -18.276 1.00 25.05 289 GLY A C 1
ATOM 2233 O O . GLY A 1 289 ? -11.418 40.182 -19.030 1.00 25.05 289 GLY A O 1
ATOM 2234 N N . ILE A 1 290 ? -12.496 41.078 -17.277 1.00 32.66 290 ILE A N 1
ATOM 2235 C CA . ILE A 1 290 ? -13.558 40.064 -17.156 1.00 32.66 290 ILE A CA 1
ATOM 2236 C C . ILE A 1 290 ? -14.665 40.418 -18.166 1.00 32.66 290 ILE A C 1
ATOM 2238 O O . ILE A 1 290 ? -15.057 41.585 -18.231 1.00 32.66 290 I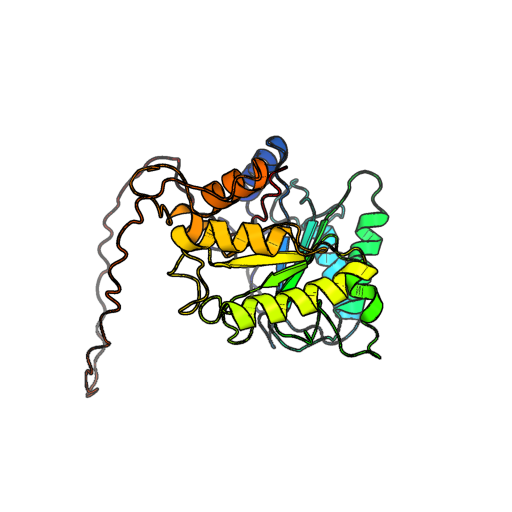LE A O 1
ATOM 2242 N N . PRO A 1 291 ? -15.205 39.439 -18.914 1.00 26.77 291 PRO A N 1
ATOM 2243 C CA . PRO A 1 291 ? -16.643 39.180 -18.806 1.00 26.77 291 PRO A CA 1
ATOM 2244 C C . PRO A 1 291 ? -17.026 37.690 -18.780 1.00 26.77 291 PRO A C 1
ATOM 2246 O O . PRO A 1 291 ? -16.396 36.823 -19.376 1.00 26.77 291 PRO A O 1
ATOM 2249 N N . SER A 1 292 ? -18.126 37.448 -18.071 1.00 30.89 292 SER A N 1
ATOM 2250 C CA . SER A 1 292 ? -18.909 36.215 -17.959 1.00 30.89 292 SER A CA 1
ATOM 2251 C C . SER A 1 292 ? -19.558 35.799 -19.289 1.00 30.89 292 SER A C 1
ATOM 2253 O O . SER A 1 292 ? -20.125 36.654 -19.967 1.00 30.89 292 SER A O 1
ATOM 2255 N N . SER A 1 293 ? -19.545 34.503 -19.636 1.00 25.62 293 SER A N 1
ATOM 2256 C CA . SER A 1 293 ? -20.721 33.782 -20.174 1.00 25.62 293 SER A CA 1
ATOM 2257 C C . SER A 1 293 ? -20.458 32.292 -20.473 1.00 25.62 293 SER A C 1
ATOM 2259 O O . SER A 1 293 ? -19.424 31.916 -21.009 1.00 25.62 293 SER A O 1
ATOM 2261 N N . ALA A 1 294 ? -21.464 31.487 -20.102 1.00 24.92 294 ALA A N 1
ATOM 2262 C CA . ALA A 1 294 ? -21.940 30.226 -20.686 1.00 24.92 294 ALA A CA 1
ATOM 2263 C C . ALA A 1 294 ? -20.955 29.058 -20.933 1.00 24.92 294 ALA A C 1
ATOM 2265 O O . ALA A 1 294 ? -20.313 28.967 -21.973 1.00 24.92 294 ALA A O 1
ATOM 2266 N N . LEU A 1 295 ? -20.979 28.063 -20.033 1.00 24.28 295 LEU A N 1
ATOM 2267 C CA . LEU A 1 295 ? -20.665 26.675 -20.390 1.00 24.28 295 LEU A CA 1
ATOM 2268 C C . LEU A 1 295 ? -21.929 26.007 -20.947 1.00 24.28 295 LEU A C 1
ATOM 2270 O O . LEU A 1 295 ? -22.884 25.747 -20.212 1.00 24.28 295 LEU A O 1
ATOM 2274 N N . GLU A 1 296 ? -21.922 25.727 -22.248 1.00 22.75 296 GLU A N 1
ATOM 2275 C CA . GLU A 1 296 ? -22.861 24.801 -22.874 1.00 22.75 296 GLU A CA 1
ATOM 2276 C C . GLU A 1 296 ? -22.653 23.392 -22.311 1.00 22.75 296 GLU A C 1
ATOM 2278 O O . GLU A 1 296 ? -21.552 22.842 -22.290 1.00 22.75 296 GLU A O 1
ATOM 2283 N N . THR A 1 297 ? -23.748 22.804 -21.840 1.00 25.38 297 THR A N 1
ATOM 2284 C CA . THR A 1 297 ? -23.812 21.424 -21.369 1.00 25.38 297 THR A CA 1
ATOM 2285 C C . THR A 1 297 ? -24.099 20.515 -22.559 1.00 25.38 297 THR A C 1
ATOM 2287 O O . THR A 1 297 ? -25.246 20.372 -22.977 1.00 25.38 297 THR A O 1
ATOM 2290 N N . SER A 1 298 ? -23.073 19.855 -23.097 1.00 22.91 298 SER A N 1
ATOM 2291 C CA . SER A 1 298 ? -23.297 18.662 -23.917 1.00 22.91 298 SER A CA 1
ATOM 2292 C C . SER A 1 298 ? -23.467 17.463 -22.983 1.00 22.91 298 SER A C 1
ATOM 2294 O O . SER A 1 298 ? -22.530 16.973 -22.357 1.00 22.91 298 SER A O 1
ATOM 2296 N N . ARG A 1 299 ? -24.721 17.028 -22.824 1.00 24.47 299 ARG A N 1
ATOM 2297 C CA . ARG A 1 299 ? -25.061 15.771 -22.153 1.00 24.47 299 ARG A CA 1
ATOM 2298 C C . ARG A 1 299 ? -24.659 14.621 -23.069 1.00 24.47 299 ARG A C 1
ATOM 2300 O O . ARG A 1 299 ? -25.316 14.392 -24.079 1.00 24.47 299 ARG A O 1
ATOM 2307 N N . PHE A 1 300 ? -23.633 13.879 -22.680 1.00 21.39 300 PHE A N 1
ATOM 2308 C CA . PHE A 1 300 ? -23.445 12.514 -23.147 1.00 21.39 300 PHE A CA 1
ATOM 2309 C C . PHE A 1 300 ? -23.990 11.569 -22.080 1.00 21.39 300 PHE A C 1
ATOM 2311 O O . PHE A 1 300 ? -23.468 11.477 -20.974 1.00 21.39 300 PHE A O 1
ATOM 2318 N N . SER A 1 301 ? -25.107 10.925 -22.402 1.00 23.91 301 SER A N 1
ATOM 2319 C CA . SER A 1 301 ? -25.652 9.802 -21.651 1.00 23.91 301 SER A CA 1
ATOM 2320 C C . SER A 1 301 ? -24.870 8.545 -22.023 1.00 23.91 301 SER A C 1
ATOM 2322 O O . SER A 1 301 ? -24.998 8.082 -23.157 1.00 23.91 301 SER A O 1
ATOM 2324 N N . TYR A 1 302 ? -24.107 7.986 -21.084 1.00 22.39 302 TYR A N 1
ATOM 2325 C CA . TYR A 1 302 ? -23.539 6.646 -21.216 1.00 22.39 302 TYR A CA 1
ATOM 2326 C C . TYR A 1 302 ? -23.889 5.771 -20.010 1.00 22.39 302 TYR A C 1
ATOM 2328 O O . TYR A 1 302 ? -24.180 6.246 -18.914 1.00 22.39 302 TYR A O 1
ATOM 2336 N N . SER A 1 303 ? -24.008 4.485 -20.327 1.00 21.53 303 SER A N 1
ATOM 2337 C CA . SER A 1 303 ? -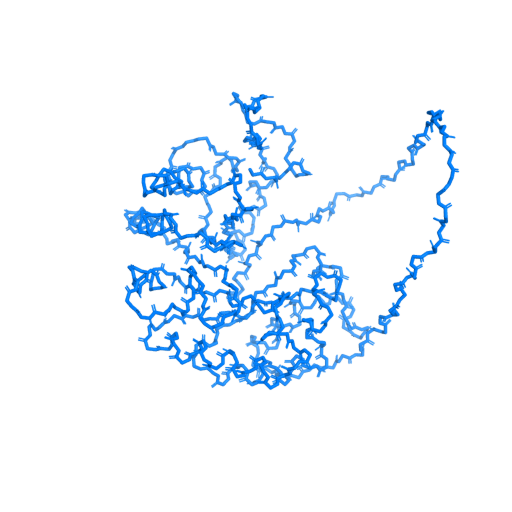24.643 3.407 -19.579 1.00 21.53 303 SER A CA 1
ATOM 2338 C C . SER A 1 303 ? -23.883 3.016 -18.308 1.00 21.53 303 SER A C 1
ATOM 2340 O O . SER A 1 303 ? -22.682 3.220 -18.181 1.00 21.53 303 SER A O 1
ATOM 2342 N N . ILE A 1 304 ? -24.618 2.404 -17.383 1.00 27.33 304 ILE A N 1
ATOM 2343 C CA . ILE A 1 304 ? -24.207 1.933 -16.058 1.00 27.33 304 ILE A CA 1
ATOM 2344 C C . ILE A 1 304 ? -23.127 0.839 -16.188 1.00 27.33 304 ILE A C 1
ATOM 2346 O O . ILE A 1 304 ? -23.446 -0.344 -16.248 1.00 27.33 304 ILE A O 1
ATOM 2350 N N . SER A 1 305 ? -21.855 1.234 -16.270 1.00 24.19 305 SER A N 1
ATOM 2351 C CA . SER A 1 305 ? -20.678 0.371 -16.028 1.00 24.19 305 SER A CA 1
ATOM 2352 C C . SER A 1 305 ? -19.369 1.154 -15.814 1.00 24.19 305 SER A C 1
ATOM 2354 O O . SER A 1 305 ? -18.294 0.564 -15.804 1.00 24.19 305 SER A O 1
ATOM 2356 N N . GLU A 1 306 ? -19.438 2.476 -15.644 1.00 28.34 306 GLU A N 1
ATOM 2357 C CA . GLU A 1 306 ? -18.280 3.373 -15.591 1.00 28.34 306 GLU A CA 1
ATOM 2358 C C . GLU A 1 306 ? -18.219 4.106 -14.247 1.00 28.34 306 GLU A C 1
ATOM 2360 O O . GLU A 1 306 ? -18.927 5.087 -14.036 1.00 28.34 306 GLU A O 1
ATOM 2365 N N . LEU A 1 307 ? -17.339 3.668 -13.346 1.00 24.20 307 LEU A N 1
ATOM 2366 C CA . LEU A 1 307 ? -16.792 4.526 -12.296 1.00 24.20 307 LEU A CA 1
ATOM 2367 C C . LEU A 1 307 ? -15.288 4.255 -12.191 1.00 24.20 307 LEU A C 1
ATOM 2369 O O . LEU A 1 307 ? -14.850 3.178 -11.797 1.00 24.20 307 LEU A O 1
ATOM 2373 N N . ALA A 1 308 ? -14.500 5.246 -12.604 1.00 23.22 308 ALA A N 1
ATOM 2374 C CA . ALA A 1 308 ? -13.063 5.300 -12.392 1.00 23.22 308 ALA A CA 1
ATOM 2375 C C . ALA A 1 308 ? -12.801 5.540 -10.900 1.00 23.22 308 ALA A C 1
ATOM 2377 O O . ALA A 1 308 ? -13.257 6.534 -10.338 1.00 23.22 308 ALA A O 1
ATOM 2378 N N . PHE A 1 309 ? -12.096 4.613 -10.259 1.00 30.73 309 PHE A N 1
ATOM 2379 C CA . PHE A 1 309 ? -11.810 4.653 -8.830 1.00 30.73 309 PHE A CA 1
ATOM 2380 C C . PHE A 1 309 ? -10.485 5.370 -8.570 1.00 30.73 309 PHE A C 1
ATOM 2382 O O . PHE A 1 309 ? -9.443 4.901 -9.020 1.00 30.73 309 PHE A O 1
ATOM 2389 N N . SER A 1 310 ? -10.501 6.441 -7.775 1.00 23.09 310 SER A N 1
ATOM 2390 C CA . SER A 1 310 ? -9.311 6.878 -7.040 1.00 23.09 310 SER A CA 1
ATOM 2391 C C . SER A 1 310 ? -9.377 6.307 -5.631 1.00 23.09 310 SER A C 1
ATOM 2393 O O . SER A 1 310 ? -9.833 6.938 -4.682 1.00 23.09 310 SER A O 1
ATOM 2395 N N . PHE A 1 311 ? -8.911 5.070 -5.511 1.00 33.31 311 PHE A N 1
ATOM 2396 C CA . PHE A 1 311 ? -8.556 4.455 -4.245 1.00 33.31 311 PHE A CA 1
ATOM 2397 C C . PHE A 1 311 ? -7.182 3.813 -4.410 1.00 33.31 311 PHE A C 1
ATOM 2399 O O . PHE A 1 311 ? -6.910 3.150 -5.411 1.00 33.31 311 PHE A O 1
ATOM 2406 N N . PHE A 1 312 ? -6.348 3.917 -3.377 1.00 36.12 312 PHE A N 1
ATOM 2407 C CA . PHE A 1 312 ? -5.372 2.867 -3.109 1.00 36.12 312 PHE A CA 1
ATOM 2408 C C . PHE A 1 312 ? -6.144 1.593 -2.741 1.00 36.12 312 PHE A C 1
ATOM 2410 O O . PHE A 1 312 ? -6.280 1.246 -1.570 1.00 36.12 312 PHE A O 1
ATOM 2417 N N . ILE A 1 313 ? -6.692 0.895 -3.733 1.00 31.67 313 ILE A N 1
ATOM 2418 C CA . ILE A 1 313 ? -7.014 -0.516 -3.566 1.00 31.67 313 ILE A CA 1
ATOM 2419 C C . ILE A 1 313 ? -5.687 -1.235 -3.766 1.00 31.67 313 ILE A C 1
ATOM 2421 O O . ILE A 1 313 ? -5.285 -1.520 -4.892 1.00 31.67 313 ILE A O 1
ATOM 2425 N N . VAL A 1 314 ? -4.985 -1.533 -2.670 1.00 31.00 314 VAL A N 1
ATOM 2426 C CA . VAL A 1 314 ? -4.003 -2.618 -2.712 1.00 31.00 314 VAL A CA 1
ATOM 2427 C C . VAL A 1 314 ? -4.813 -3.907 -2.770 1.00 31.00 314 VAL A C 1
ATOM 2429 O O . VAL A 1 314 ? -5.123 -4.520 -1.750 1.00 31.00 314 VAL A O 1
ATOM 2432 N N . ALA A 1 315 ? -5.228 -4.287 -3.979 1.00 25.05 315 ALA A N 1
ATOM 2433 C CA . ALA A 1 315 ? -5.821 -5.587 -4.214 1.00 25.05 315 ALA A CA 1
ATOM 2434 C C . ALA A 1 315 ? -4.726 -6.624 -3.959 1.00 25.05 315 ALA A C 1
ATOM 2436 O O . ALA A 1 315 ? -3.877 -6.876 -4.811 1.00 25.05 315 ALA A O 1
ATOM 2437 N N . PHE A 1 316 ? -4.743 -7.238 -2.777 1.00 28.73 316 PHE A N 1
ATOM 2438 C CA . PHE A 1 316 ? -4.019 -8.482 -2.559 1.00 28.73 316 PHE A CA 1
ATOM 2439 C C . PHE A 1 316 ? -4.643 -9.547 -3.453 1.00 28.73 316 PHE A C 1
ATOM 2441 O O . PHE A 1 316 ? -5.682 -10.127 -3.135 1.00 28.73 316 PHE A O 1
ATOM 2448 N N . LEU A 1 317 ? -4.025 -9.762 -4.609 1.00 25.81 317 LEU A N 1
ATOM 2449 C CA . LEU A 1 317 ? -4.295 -10.898 -5.470 1.00 25.81 317 LEU A CA 1
ATOM 2450 C C . LEU A 1 317 ? -3.461 -12.072 -4.940 1.00 25.81 317 LEU A C 1
ATOM 2452 O O . LEU A 1 317 ? -2.342 -12.296 -5.394 1.00 25.81 317 LEU A O 1
ATOM 2456 N N . LYS A 1 318 ? -3.986 -12.776 -3.931 1.00 24.36 318 LYS A N 1
ATOM 2457 C CA . LYS A 1 318 ? -3.652 -14.195 -3.762 1.00 24.36 318 LYS A CA 1
ATOM 2458 C C . LYS A 1 318 ? -4.522 -15.019 -4.696 1.00 24.36 318 LYS A C 1
ATOM 2460 O O . LYS A 1 318 ? -5.712 -14.652 -4.843 1.00 24.36 318 LYS A O 1
#

Radius of gyration: 21.58 Å; chains: 1; bounding box: 48×62×52 Å